Protein AF-A0A1H6EUK6-F1 (afdb_monomer)

Secondary structure (DSSP, 8-state):
--HHHHHHHHHHHHHHHHHHHHHHHHHHHHHH-TT-EEEEEEE--TT-TT--S--SEEEEEEEEEETTEEEEEEEE-STT-TT-EEEEEEEEETTEEEEEEEEEESS--EEEEEEEEEETTEEEEEEEEEEEEEETTEEEEEEEEEEEEEEETTSTTHHHHGGG--GGGHHHHTTTS-HHHHHHHHHHHHHHH-TTHHHHHHHHHHHHHHHHHHHHHHHHHHHHHHHHHHHHHHHSPPPP---------PPPPPPPPP----------

Mean predicted aligned error: 14.52 Å

Nearest PDB structures (foldseek):
  5xdn-assembly1_B  TM=4.048E-01  e=5.881E-01  Homo sapiens
  4bum-assembly1_X-2  TM=4.710E-01  e=1.199E+00  Danio rerio
  8hco-assembly1_I  TM=3.262E-01  e=3.583E+00  Saccharomyces cerevisiae S288C
  8hco-assembly1_A  TM=2.615E-01  e=1.413E+00  Saccharomyces cerevisiae S288C

Structure (mmCIF, N/CA/C/O backbone):
data_AF-A0A1H6EUK6-F1
#
_entry.id   AF-A0A1H6EUK6-F1
#
loop_
_atom_site.group_PDB
_atom_site.id
_atom_site.type_symbol
_atom_site.label_atom_id
_atom_site.label_alt_id
_atom_site.label_comp_id
_atom_site.label_asym_id
_atom_site.label_entity_id
_atom_site.label_seq_id
_atom_site.pdbx_PDB_ins_code
_atom_site.Cartn_x
_atom_site.Cartn_y
_atom_site.Cartn_z
_atom_site.occupancy
_atom_site.B_iso_or_equiv
_atom_site.auth_seq_id
_atom_site.auth_comp_id
_atom_site.auth_asym_id
_atom_site.auth_atom_id
_atom_site.pdbx_PDB_model_num
ATOM 1 N N . MET A 1 1 ? -33.147 13.802 45.445 1.00 57.22 1 MET A N 1
ATOM 2 C CA . MET A 1 1 ? -32.998 12.468 44.823 1.00 57.22 1 MET A CA 1
ATOM 3 C C . MET A 1 1 ? -31.780 11.794 45.430 1.00 57.22 1 MET A C 1
ATOM 5 O O . MET A 1 1 ? -30.800 12.498 45.631 1.00 57.22 1 MET A O 1
ATOM 9 N N . PRO A 1 2 ? -31.832 10.494 45.750 1.00 80.06 2 PRO A N 1
ATOM 10 C CA . PRO A 1 2 ? -30.677 9.772 46.277 1.00 80.06 2 PRO A CA 1
ATOM 11 C C . PRO A 1 2 ? -29.539 9.692 45.246 1.00 80.06 2 PRO A C 1
ATOM 13 O O . PRO A 1 2 ? -29.798 9.399 44.080 1.00 80.06 2 PRO A O 1
ATOM 16 N N . GLU A 1 3 ? -28.288 9.890 45.667 1.00 72.31 3 GLU A N 1
ATOM 17 C CA . GLU A 1 3 ? -27.092 9.858 44.797 1.00 72.31 3 GLU A CA 1
ATOM 18 C C . GLU A 1 3 ? -26.900 8.523 44.051 1.00 72.31 3 GLU A C 1
ATOM 20 O O . GLU A 1 3 ? -26.330 8.474 42.958 1.00 72.31 3 GLU A O 1
ATOM 25 N N . TRP A 1 4 ? -27.435 7.425 44.594 1.00 76.75 4 TRP A N 1
ATOM 26 C CA . TRP A 1 4 ? -27.406 6.121 43.931 1.00 76.75 4 TRP A CA 1
ATOM 27 C C . TRP A 1 4 ? -28.237 6.098 42.638 1.00 76.75 4 TRP A C 1
ATOM 29 O O . TRP A 1 4 ? -27.877 5.403 41.689 1.00 76.75 4 TRP A O 1
ATOM 39 N N . PHE A 1 5 ? -29.301 6.903 42.553 1.00 71.56 5 PHE A N 1
ATOM 40 C CA . PHE A 1 5 ? -30.175 6.964 41.380 1.00 71.56 5 PHE A CA 1
ATOM 41 C C . PHE A 1 5 ? -29.494 7.679 40.201 1.00 71.56 5 PHE A C 1
ATOM 43 O O . PHE A 1 5 ? -29.596 7.232 39.058 1.00 71.56 5 PHE A O 1
ATOM 50 N N . SER A 1 6 ? -28.727 8.743 40.468 1.00 69.38 6 SER A N 1
ATOM 51 C CA . SER A 1 6 ? -27.920 9.432 39.450 1.00 69.38 6 SER A CA 1
ATOM 52 C C . SER A 1 6 ? -26.807 8.546 38.886 1.00 69.38 6 SER A C 1
ATOM 54 O O . SER A 1 6 ? -26.587 8.550 37.677 1.00 69.38 6 SER A O 1
ATOM 56 N N . ASN A 1 7 ? -26.159 7.727 39.721 1.00 72.69 7 ASN A N 1
ATOM 57 C CA . ASN A 1 7 ? -25.090 6.828 39.272 1.00 72.69 7 ASN A CA 1
ATOM 58 C C . ASN A 1 7 ? -25.603 5.715 38.345 1.00 72.69 7 ASN A C 1
ATOM 60 O O . ASN A 1 7 ? -24.932 5.365 37.372 1.00 72.69 7 ASN A O 1
ATOM 64 N N . ILE A 1 8 ? -26.811 5.195 38.591 1.00 72.38 8 ILE A N 1
ATOM 65 C CA . ILE A 1 8 ? -27.447 4.210 37.702 1.00 72.38 8 ILE A CA 1
ATOM 66 C C . ILE A 1 8 ? -27.774 4.843 36.347 1.00 72.38 8 ILE A C 1
ATOM 68 O O . ILE A 1 8 ? -27.435 4.273 35.311 1.00 72.38 8 ILE A O 1
ATOM 72 N N . ILE A 1 9 ? -28.369 6.040 36.338 1.00 68.50 9 ILE A N 1
ATOM 73 C CA . ILE A 1 9 ? -28.731 6.737 35.094 1.00 68.50 9 ILE A CA 1
ATOM 74 C C . ILE A 1 9 ? -27.485 7.037 34.249 1.00 68.50 9 ILE A C 1
ATOM 76 O O . ILE A 1 9 ? -27.479 6.753 33.052 1.00 68.50 9 ILE A O 1
ATOM 80 N N . VAL A 1 10 ? -26.406 7.537 34.860 1.00 76.31 10 VAL A N 1
ATOM 81 C CA . VAL A 1 10 ? -25.135 7.796 34.159 1.00 76.31 10 VAL A CA 1
ATOM 82 C C . VAL A 1 10 ? -24.529 6.506 33.600 1.00 76.31 10 VAL A C 1
ATOM 84 O O . VAL A 1 10 ? -24.039 6.504 32.472 1.00 76.31 10 VAL A O 1
ATOM 87 N N . SER A 1 11 ? -24.611 5.395 34.336 1.00 72.38 11 SER A N 1
ATOM 88 C CA . SER A 1 11 ? -24.075 4.102 33.889 1.00 72.38 11 SER A CA 1
ATOM 89 C C . SER A 1 11 ? -24.857 3.524 32.705 1.00 72.38 11 SER A C 1
ATOM 91 O O . SER A 1 11 ? -24.256 3.059 31.737 1.00 72.38 11 SER A O 1
ATOM 93 N N . VAL A 1 12 ? -26.192 3.602 32.738 1.00 76.25 12 VAL A N 1
ATOM 94 C CA . VAL A 1 12 ? -27.062 3.132 31.645 1.00 76.25 12 VAL A CA 1
ATOM 95 C C . VAL A 1 12 ? -26.884 3.993 30.392 1.00 76.25 12 VAL A C 1
ATOM 97 O O . VAL A 1 12 ? -26.735 3.458 29.293 1.00 76.25 12 VAL A O 1
ATOM 100 N N . LEU A 1 13 ? -26.829 5.321 30.546 1.00 79.50 13 LEU A N 1
ATOM 101 C CA . LEU A 1 13 ? -26.562 6.235 29.431 1.00 79.50 13 LEU A CA 1
ATOM 102 C C . LEU A 1 13 ? -25.160 6.017 28.849 1.00 79.50 13 LEU A C 1
ATOM 104 O O . LEU A 1 13 ? -25.004 5.965 27.628 1.00 79.50 13 LEU A O 1
ATOM 108 N N . GLY A 1 14 ? -24.154 5.817 29.704 1.00 85.81 14 GLY A N 1
ATOM 109 C CA . GLY A 1 14 ? -22.793 5.485 29.288 1.00 85.81 14 GLY A CA 1
ATOM 110 C C . GLY A 1 14 ? -22.729 4.187 28.480 1.00 85.81 14 GLY A C 1
ATOM 111 O O . GLY A 1 14 ? -22.126 4.161 27.407 1.00 85.81 14 GLY A O 1
ATOM 112 N N . ALA A 1 15 ? -23.412 3.133 28.938 1.00 82.50 15 ALA A N 1
ATOM 113 C CA . ALA A 1 15 ? -23.483 1.850 28.238 1.00 82.50 15 ALA A CA 1
ATOM 114 C C . ALA A 1 15 ? -24.200 1.958 26.880 1.00 82.50 15 ALA A C 1
ATOM 116 O O . ALA A 1 15 ? -23.748 1.371 25.892 1.00 82.50 15 ALA A O 1
ATOM 117 N N . GLY A 1 16 ? -25.282 2.740 26.806 1.00 86.50 16 GLY A N 1
ATOM 118 C CA . GLY A 1 16 ? -26.013 2.994 25.562 1.00 86.50 16 GLY A CA 1
ATOM 119 C C . GLY A 1 16 ? -25.165 3.728 24.519 1.00 86.50 16 GLY A C 1
ATOM 120 O O . GLY A 1 16 ? -25.057 3.276 23.376 1.00 86.50 16 GLY A O 1
ATOM 121 N N . VAL A 1 17 ? -24.498 4.818 24.919 1.00 87.31 17 VAL A N 1
ATOM 122 C CA . VAL A 1 17 ? -23.601 5.591 24.039 1.00 87.31 17 VAL A CA 1
ATOM 123 C C . VAL A 1 17 ? -22.424 4.738 23.571 1.00 87.31 17 VAL A C 1
ATOM 125 O O . VAL A 1 17 ? -22.093 4.738 22.384 1.00 87.31 17 VAL A O 1
ATOM 128 N N . TRP A 1 18 ? -21.814 3.968 24.476 1.00 79.88 18 TRP A N 1
ATOM 129 C CA . TRP A 1 18 ? -20.709 3.078 24.131 1.00 79.88 18 TRP A CA 1
ATOM 130 C C . TRP A 1 18 ? -2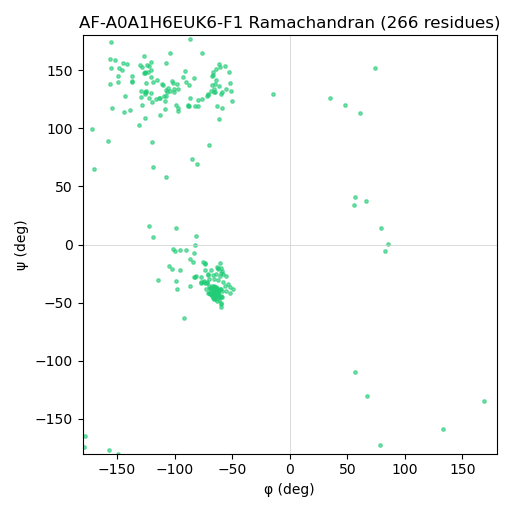1.127 2.005 23.119 1.00 79.88 18 TRP A C 1
ATOM 132 O O . TRP A 1 18 ? -20.445 1.804 22.115 1.00 79.88 18 TRP A O 1
ATOM 142 N N . SER A 1 19 ? -22.282 1.369 23.328 1.00 81.88 19 SER A N 1
ATOM 143 C CA . SER A 1 19 ? -22.811 0.343 22.420 1.00 81.88 19 SER A CA 1
ATOM 144 C C . SER A 1 19 ? -23.087 0.908 21.026 1.00 81.88 19 SER A C 1
ATOM 146 O O . SER A 1 19 ? -22.705 0.298 20.027 1.00 81.88 19 SER A O 1
ATOM 148 N N . ALA A 1 20 ? -23.676 2.104 20.943 1.00 84.88 20 ALA A N 1
ATOM 149 C CA . ALA A 1 20 ? -23.908 2.786 19.672 1.00 84.88 20 ALA A CA 1
ATOM 150 C C . ALA A 1 20 ? -22.593 3.116 18.941 1.00 84.88 20 ALA A C 1
ATOM 152 O O . ALA A 1 20 ? -22.496 2.914 17.729 1.00 84.88 20 ALA A O 1
ATOM 153 N N . LEU A 1 21 ? -21.559 3.560 19.666 1.00 82.31 21 LEU A N 1
ATOM 154 C CA . LEU A 1 21 ? -20.233 3.822 19.096 1.00 82.31 21 LEU A CA 1
ATOM 155 C C . LEU A 1 21 ? -19.561 2.544 18.585 1.00 82.31 21 LEU A C 1
ATOM 157 O O . LEU A 1 21 ? -19.008 2.548 17.486 1.00 82.31 21 LEU A O 1
ATOM 161 N N . VAL A 1 22 ? -19.632 1.447 19.342 1.00 78.25 22 VAL A N 1
ATOM 162 C CA . VAL A 1 22 ? -19.054 0.151 18.950 1.00 78.25 22 VAL A CA 1
ATOM 163 C C . VAL A 1 22 ? -19.766 -0.407 17.719 1.00 78.25 22 VAL A C 1
ATOM 165 O O . VAL A 1 22 ? -19.103 -0.806 16.763 1.00 78.25 22 VAL A O 1
ATOM 168 N N . LEU A 1 23 ? -21.103 -0.397 17.701 1.00 79.69 23 LEU A N 1
ATOM 169 C CA . LEU A 1 23 ? -21.899 -0.856 16.558 1.00 79.69 23 LEU A CA 1
ATOM 170 C C . LEU A 1 23 ? -21.672 0.022 15.325 1.00 79.69 23 LEU A C 1
ATOM 172 O O . LEU A 1 23 ? -21.496 -0.502 14.227 1.00 79.69 23 LEU A O 1
ATOM 176 N N . GLY A 1 24 ? -21.599 1.343 15.504 1.00 80.31 24 GLY A N 1
ATOM 177 C CA . GLY A 1 24 ? -21.269 2.283 14.436 1.00 80.31 24 GLY A CA 1
ATOM 178 C C . GLY A 1 24 ? -19.868 2.050 13.870 1.00 80.31 24 GLY A C 1
ATOM 179 O O . GLY A 1 24 ? -19.692 2.009 12.653 1.00 80.31 24 GLY A O 1
ATOM 180 N N . ALA A 1 25 ? -18.875 1.822 14.734 1.00 74.44 25 ALA A N 1
ATOM 181 C CA . ALA A 1 25 ? -17.515 1.493 14.324 1.00 74.44 25 ALA A CA 1
ATOM 182 C C . ALA A 1 25 ? -17.454 0.141 13.601 1.00 74.44 25 ALA A C 1
ATOM 184 O O . ALA A 1 25 ? -16.838 0.052 12.542 1.00 74.44 25 ALA A O 1
ATOM 185 N N . LYS A 1 26 ? -18.126 -0.895 14.119 1.00 70.94 26 LYS A N 1
ATOM 186 C CA . LYS A 1 26 ? -18.216 -2.219 13.486 1.00 70.94 26 LYS A CA 1
ATOM 187 C C . LYS A 1 26 ? -18.856 -2.120 12.104 1.00 70.94 26 LYS A C 1
ATOM 189 O O . LYS A 1 26 ? -18.238 -2.546 11.135 1.00 70.94 26 LYS A O 1
ATOM 194 N N . ALA A 1 27 ? -20.011 -1.467 11.990 1.00 72.00 27 ALA A N 1
ATOM 195 C CA . ALA A 1 27 ? -20.682 -1.241 10.712 1.00 72.00 27 ALA A CA 1
ATOM 196 C C . ALA A 1 27 ? -19.801 -0.442 9.739 1.00 72.00 27 ALA A C 1
ATOM 198 O O . ALA A 1 27 ? -19.760 -0.733 8.544 1.00 72.00 27 ALA A O 1
ATOM 199 N N . TYR A 1 28 ? -19.047 0.542 10.237 1.00 73.06 28 TYR A N 1
ATOM 200 C CA . TYR A 1 28 ? -18.083 1.284 9.432 1.00 73.06 28 TYR A CA 1
ATOM 201 C C . TYR A 1 28 ? -16.925 0.398 8.946 1.00 73.06 28 TYR A C 1
ATOM 203 O O . TYR A 1 28 ? -16.570 0.460 7.768 1.00 73.06 28 TYR A O 1
ATOM 211 N N . TYR A 1 29 ? -16.350 -0.449 9.802 1.00 66.00 29 TYR A N 1
ATOM 212 C CA . TYR A 1 29 ? -15.279 -1.383 9.433 1.00 66.00 29 TYR A CA 1
ATOM 213 C C . TYR A 1 29 ? -15.757 -2.464 8.462 1.00 66.00 29 TYR A C 1
ATOM 215 O O . TYR A 1 29 ? -15.093 -2.730 7.463 1.00 66.00 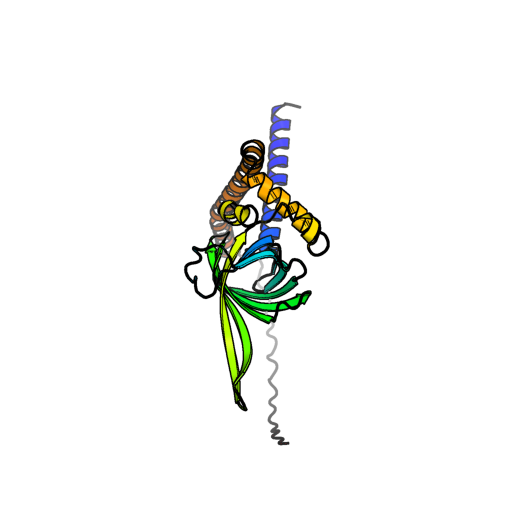29 TYR A O 1
ATOM 223 N N . GLU A 1 30 ? -16.935 -3.035 8.696 1.00 65.38 30 GLU A N 1
ATOM 224 C CA . GLU A 1 30 ? -17.566 -3.998 7.791 1.00 65.38 30 GLU A CA 1
ATOM 225 C C . GLU A 1 30 ? -17.855 -3.368 6.424 1.00 65.38 30 GLU A C 1
ATOM 227 O O . GLU A 1 30 ? -17.624 -3.984 5.383 1.00 65.38 30 GLU A O 1
ATOM 232 N N . ARG A 1 31 ? -18.287 -2.101 6.404 1.00 65.06 31 ARG A N 1
ATOM 233 C CA . ARG A 1 31 ? -18.580 -1.373 5.164 1.00 65.06 31 ARG A CA 1
ATOM 234 C C . ARG A 1 31 ? -17.328 -0.915 4.419 1.00 65.06 31 ARG A C 1
ATOM 236 O O . ARG A 1 31 ? -17.364 -0.841 3.188 1.00 65.06 31 ARG A O 1
ATOM 243 N N . SER A 1 32 ? -16.260 -0.594 5.149 1.00 73.06 32 SER A N 1
ATOM 244 C CA . SER A 1 32 ? -14.978 -0.147 4.595 1.00 73.06 32 SER A CA 1
ATOM 245 C C . SER A 1 32 ? -14.034 -1.294 4.241 1.00 73.06 32 SER A C 1
ATOM 247 O O . SER A 1 32 ? -13.085 -1.053 3.512 1.00 73.06 32 SER A O 1
ATOM 249 N N . GLY A 1 33 ? -14.298 -2.531 4.669 1.00 82.44 33 GLY A N 1
ATOM 250 C CA . GLY A 1 33 ? -13.529 -3.718 4.293 1.00 82.44 33 GLY A CA 1
ATOM 251 C C . GLY A 1 33 ? -12.151 -3.812 4.964 1.00 82.44 33 GLY A C 1
ATOM 252 O O . GLY A 1 33 ? -11.501 -2.816 5.276 1.00 82.44 33 GLY A O 1
ATOM 253 N N . ALA A 1 34 ? -11.659 -5.040 5.155 1.00 86.00 34 ALA A N 1
ATOM 254 C CA . ALA A 1 34 ? -10.445 -5.330 5.936 1.00 86.00 34 ALA A CA 1
ATOM 255 C C . ALA A 1 34 ? -9.164 -4.636 5.429 1.00 86.00 34 ALA A C 1
ATOM 257 O O . ALA A 1 34 ? -8.221 -4.438 6.192 1.00 86.00 34 ALA A O 1
ATOM 258 N N . LEU A 1 35 ? -9.142 -4.253 4.149 1.00 93.31 35 LEU A N 1
ATOM 259 C CA . LEU A 1 35 ? -7.982 -3.644 3.489 1.00 93.31 35 LEU A CA 1
ATOM 260 C C . LEU A 1 35 ? -8.066 -2.118 3.388 1.00 93.31 35 LEU A C 1
ATOM 262 O O . LEU A 1 35 ? -7.104 -1.494 2.947 1.00 93.31 35 LEU A O 1
ATOM 266 N N . ALA A 1 36 ? -9.177 -1.482 3.774 1.00 94.31 36 ALA A N 1
ATOM 267 C CA . ALA A 1 36 ? -9.249 -0.030 3.679 1.00 94.31 36 ALA A CA 1
ATOM 268 C C . ALA A 1 36 ? -8.287 0.673 4.637 1.00 94.31 36 ALA A C 1
ATOM 270 O O . ALA A 1 36 ? -8.048 0.260 5.779 1.00 94.31 36 ALA A O 1
ATOM 271 N N . GLY A 1 37 ? -7.774 1.802 4.160 1.00 94.19 37 GLY A N 1
ATOM 272 C CA . GLY A 1 37 ? -6.880 2.659 4.919 1.00 94.19 37 GLY A CA 1
ATOM 273 C C . GLY A 1 37 ? -5.668 3.086 4.114 1.00 94.19 37 GLY A C 1
ATOM 274 O O . GLY A 1 37 ? -5.692 3.112 2.882 1.00 94.19 37 GLY A O 1
ATOM 275 N N . ILE A 1 38 ? -4.627 3.469 4.845 1.00 96.38 38 ILE A N 1
ATOM 276 C CA . ILE A 1 38 ? -3.357 3.911 4.283 1.00 96.38 38 ILE A CA 1
ATOM 277 C C . ILE A 1 38 ? -2.312 2.825 4.521 1.00 96.38 38 ILE A C 1
ATOM 279 O O . ILE A 1 38 ? -2.197 2.300 5.632 1.00 96.38 38 ILE A O 1
ATOM 283 N N . TRP A 1 39 ? -1.573 2.501 3.469 1.00 97.75 39 TRP A N 1
ATOM 284 C CA . TRP A 1 39 ? -0.550 1.463 3.454 1.00 97.75 39 TRP A CA 1
ATOM 285 C C . TRP A 1 39 ? 0.739 2.019 2.855 1.00 97.75 39 TRP A C 1
ATOM 287 O O . TRP A 1 39 ? 0.704 2.966 2.068 1.00 97.75 39 TRP A O 1
ATOM 297 N N . TYR A 1 40 ? 1.860 1.421 3.225 1.00 97.56 40 TYR A N 1
ATOM 298 C CA . TYR A 1 40 ? 3.108 1.484 2.481 1.00 97.56 40 TYR A CA 1
ATOM 299 C C . TYR A 1 40 ? 3.131 0.328 1.492 1.00 97.56 40 TYR A C 1
ATOM 301 O O . TYR A 1 40 ? 2.735 -0.772 1.863 1.00 97.56 40 TYR A O 1
ATOM 309 N N . GLN A 1 41 ? 3.614 0.554 0.278 1.00 97.44 41 GLN A N 1
ATOM 310 C CA . GLN A 1 41 ? 4.061 -0.508 -0.617 1.00 97.44 41 GLN A CA 1
ATOM 311 C C . GLN A 1 41 ? 5.568 -0.407 -0.679 1.00 97.44 41 GLN A C 1
ATOM 313 O O . GLN A 1 41 ? 6.111 0.648 -0.996 1.00 97.44 41 GLN A O 1
ATOM 318 N N . VAL A 1 42 ? 6.224 -1.500 -0.336 1.00 96.88 42 VAL A N 1
ATOM 319 C CA . VAL A 1 42 ? 7.667 -1.642 -0.410 1.00 96.88 42 VAL A CA 1
ATOM 320 C C . VAL A 1 42 ? 7.944 -2.588 -1.560 1.00 96.88 42 VAL A C 1
ATOM 322 O O . VAL A 1 42 ? 7.514 -3.738 -1.520 1.00 96.88 42 VAL A O 1
ATOM 325 N N . THR A 1 43 ? 8.614 -2.092 -2.591 1.00 95.62 43 THR A N 1
ATOM 326 C CA . THR A 1 43 ? 8.934 -2.860 -3.794 1.00 95.62 43 THR A CA 1
ATOM 327 C C . THR A 1 43 ? 10.416 -3.202 -3.779 1.00 95.62 43 THR A C 1
ATOM 329 O O . THR A 1 43 ? 11.254 -2.328 -3.555 1.00 95.62 43 THR A O 1
ATOM 332 N N . TYR A 1 44 ? 10.747 -4.466 -4.014 1.00 95.12 44 TYR A N 1
ATOM 333 C CA . TYR A 1 44 ? 12.112 -4.985 -3.988 1.00 95.12 44 TYR A CA 1
ATOM 334 C C . TYR A 1 44 ? 12.635 -5.212 -5.404 1.00 95.12 44 TYR A C 1
ATOM 336 O O . TYR A 1 44 ? 11.876 -5.233 -6.373 1.00 95.12 44 TYR A O 1
ATOM 344 N N . TYR A 1 45 ? 13.949 -5.376 -5.523 1.00 92.88 45 TYR A N 1
ATOM 345 C CA . TYR A 1 45 ? 14.554 -5.787 -6.782 1.00 92.88 45 TYR A CA 1
ATOM 346 C C . TYR A 1 45 ? 14.133 -7.219 -7.142 1.00 92.88 45 TYR A C 1
ATOM 348 O O . TYR A 1 45 ? 13.919 -8.057 -6.265 1.00 92.88 45 TYR A O 1
ATOM 356 N N . ALA A 1 46 ? 14.031 -7.505 -8.441 1.00 91.25 46 ALA A N 1
ATOM 357 C CA . ALA A 1 46 ? 13.624 -8.818 -8.946 1.00 91.25 46 ALA A CA 1
ATOM 358 C C . ALA A 1 46 ? 14.570 -9.957 -8.508 1.00 91.25 46 ALA A C 1
ATOM 360 O O . ALA A 1 46 ? 14.142 -11.098 -8.365 1.00 91.25 46 ALA A O 1
ATOM 361 N N . ASP A 1 47 ? 15.843 -9.643 -8.245 1.00 91.81 47 ASP A N 1
ATOM 362 C CA . ASP A 1 47 ? 16.858 -10.581 -7.754 1.00 91.81 47 ASP A CA 1
ATOM 363 C C . ASP A 1 47 ? 16.805 -10.809 -6.226 1.00 91.81 47 ASP A C 1
ATOM 365 O O . ASP A 1 47 ? 17.606 -11.579 -5.694 1.00 91.81 47 ASP A O 1
ATOM 369 N N . ASP A 1 48 ? 15.883 -10.159 -5.504 1.00 90.88 48 ASP A N 1
ATOM 370 C CA . ASP A 1 48 ? 15.675 -10.328 -4.060 1.00 90.88 48 ASP A CA 1
ATOM 371 C C . ASP A 1 48 ? 14.260 -10.844 -3.726 1.00 90.88 48 ASP A C 1
ATOM 373 O O . ASP A 1 48 ? 13.471 -10.160 -3.064 1.00 90.88 48 ASP A O 1
ATOM 377 N N . PRO A 1 49 ? 13.918 -12.087 -4.117 1.00 87.50 49 PRO A N 1
ATOM 378 C CA . PRO A 1 49 ? 12.612 -12.680 -3.814 1.00 87.50 49 PRO A CA 1
ATOM 379 C C . PRO A 1 49 ? 12.372 -12.861 -2.309 1.00 87.50 49 PRO A C 1
ATOM 381 O O . PRO A 1 49 ? 11.231 -12.998 -1.871 1.00 87.50 49 PRO A O 1
ATOM 384 N N . ALA A 1 50 ? 13.441 -12.859 -1.505 1.00 89.31 50 ALA A N 1
ATOM 385 C CA . ALA A 1 50 ? 13.368 -12.985 -0.056 1.00 89.31 50 ALA A CA 1
ATOM 386 C C . ALA A 1 50 ? 13.088 -11.652 0.661 1.00 89.31 50 ALA A C 1
ATOM 388 O O . ALA A 1 50 ? 12.865 -11.682 1.874 1.00 89.31 50 ALA A O 1
ATOM 389 N N . MET A 1 51 ? 13.089 -10.518 -0.057 1.00 90.62 51 MET A N 1
ATOM 390 C CA . MET A 1 51 ? 12.788 -9.182 0.475 1.00 90.62 51 MET A CA 1
ATOM 391 C C . MET A 1 51 ? 13.699 -8.783 1.653 1.00 90.62 51 MET A C 1
ATOM 393 O O . MET A 1 51 ? 13.238 -8.262 2.674 1.00 90.62 51 MET A O 1
ATOM 397 N N . ARG A 1 52 ? 14.998 -9.099 1.560 1.00 86.75 52 ARG A N 1
ATOM 398 C CA . ARG A 1 52 ? 15.979 -8.891 2.646 1.00 86.75 52 ARG A CA 1
ATOM 399 C C . ARG A 1 52 ? 16.866 -7.669 2.437 1.00 86.75 52 ARG A C 1
ATOM 401 O O . ARG A 1 52 ? 17.466 -7.194 3.401 1.00 86.75 52 ARG A O 1
ATOM 408 N N . LYS A 1 53 ? 16.998 -7.199 1.199 1.00 89.62 53 LYS A N 1
ATOM 409 C CA . LYS A 1 53 ? 17.846 -6.069 0.822 1.00 89.62 53 LYS A CA 1
ATOM 410 C C . LYS A 1 53 ? 17.096 -4.744 0.993 1.00 89.62 53 LYS A C 1
ATOM 412 O O . LYS A 1 53 ? 15.922 -4.694 1.358 1.00 89.62 53 LYS A O 1
ATOM 417 N N . ILE A 1 54 ? 17.814 -3.656 0.726 1.00 89.50 54 ILE A N 1
ATOM 418 C CA . ILE A 1 54 ? 17.239 -2.314 0.604 1.00 89.50 54 ILE A CA 1
ATOM 419 C C . ILE A 1 54 ? 16.188 -2.350 -0.518 1.00 89.50 54 ILE A C 1
ATOM 421 O O . ILE A 1 54 ? 16.482 -2.888 -1.593 1.00 89.50 54 ILE A O 1
ATOM 425 N N . PRO A 1 55 ? 14.975 -1.819 -0.289 1.00 93.31 55 PRO A N 1
ATOM 426 C CA . PRO A 1 55 ? 13.943 -1.819 -1.312 1.00 93.31 55 PRO A CA 1
ATOM 427 C C . PRO A 1 55 ? 14.359 -0.974 -2.513 1.00 93.31 55 PRO A C 1
ATOM 429 O O . PRO A 1 55 ? 15.084 0.011 -2.387 1.00 93.31 55 PRO A O 1
ATOM 432 N N . TRP A 1 56 ? 13.854 -1.345 -3.684 1.00 91.88 56 TRP A N 1
ATOM 433 C CA . TRP A 1 56 ? 13.982 -0.536 -4.889 1.00 91.88 56 TRP A CA 1
ATOM 434 C C . TRP A 1 56 ? 13.150 0.746 -4.791 1.00 91.88 56 TRP A C 1
ATOM 436 O O . TRP A 1 56 ? 13.571 1.805 -5.255 1.00 91.88 56 TRP A O 1
ATOM 446 N N . SER A 1 57 ? 11.961 0.666 -4.187 1.00 94.00 57 SER A N 1
ATOM 447 C CA . SER A 1 57 ? 11.121 1.838 -3.965 1.00 94.00 57 SER A CA 1
ATOM 448 C C . SER A 1 57 ? 10.142 1.666 -2.810 1.00 94.00 57 SER A C 1
ATOM 450 O O . SER A 1 57 ? 9.790 0.556 -2.407 1.00 94.00 57 SER A O 1
ATOM 452 N N . VAL A 1 58 ? 9.679 2.808 -2.300 1.00 95.31 58 VAL A N 1
ATOM 453 C CA . VAL A 1 58 ? 8.592 2.894 -1.326 1.00 95.31 58 VAL A CA 1
ATOM 454 C C . VAL A 1 58 ? 7.512 3.836 -1.853 1.00 95.31 58 VAL A C 1
ATOM 456 O O . VAL A 1 58 ? 7.776 4.960 -2.298 1.00 95.31 58 VAL A O 1
ATOM 459 N N . GLU A 1 59 ? 6.270 3.377 -1.789 1.00 95.94 59 GLU A N 1
ATOM 460 C CA . GLU A 1 59 ? 5.080 4.135 -2.142 1.00 95.94 59 GLU A CA 1
ATOM 461 C C . GLU A 1 59 ? 4.096 4.226 -0.964 1.00 95.94 59 GLU A C 1
ATOM 463 O O . GLU A 1 59 ? 4.028 3.349 -0.106 1.00 95.94 59 GLU A O 1
ATOM 468 N N . LEU A 1 60 ? 3.287 5.286 -0.944 1.00 96.44 60 LEU A N 1
ATOM 469 C CA . LEU A 1 60 ? 2.106 5.420 -0.095 1.00 96.44 60 LEU A CA 1
ATOM 470 C C . LEU A 1 60 ? 0.849 5.065 -0.881 1.00 96.44 60 LEU A C 1
ATOM 472 O O . LEU A 1 60 ? 0.660 5.517 -2.008 1.00 96.44 60 LEU A O 1
ATOM 476 N N . LEU A 1 61 ? -0.060 4.333 -0.249 1.00 96.94 61 LEU A N 1
ATOM 477 C CA . LEU A 1 61 ? -1.290 3.852 -0.857 1.00 96.94 61 LEU A CA 1
ATOM 478 C C . LEU A 1 61 ? -2.469 4.289 -0.028 1.00 96.94 61 LEU A C 1
ATOM 480 O O . LEU A 1 61 ? -2.460 4.180 1.196 1.00 96.94 61 LEU A O 1
ATOM 484 N N . ARG A 1 62 ? -3.528 4.712 -0.709 1.00 97.31 62 ARG A N 1
ATOM 485 C CA . ARG A 1 62 ? -4.847 4.852 -0.101 1.00 97.31 62 ARG A CA 1
ATOM 486 C C . ARG A 1 62 ? -5.775 3.827 -0.721 1.00 97.31 62 ARG A C 1
ATOM 488 O O . ARG A 1 62 ? -6.151 3.962 -1.884 1.00 97.31 62 ARG A O 1
ATOM 495 N N . VAL A 1 63 ? -6.167 2.852 0.086 1.00 97.12 63 VAL A N 1
ATOM 496 C CA . VAL A 1 63 ? -7.011 1.731 -0.315 1.00 97.12 63 VAL A CA 1
ATOM 497 C C . VAL A 1 63 ? -8.443 1.987 0.139 1.00 97.12 63 VAL A C 1
ATOM 499 O O . VAL A 1 63 ? -8.709 2.333 1.294 1.00 97.12 63 VAL A O 1
ATOM 502 N N . ARG A 1 64 ? -9.376 1.802 -0.787 1.00 95.75 64 ARG A N 1
ATOM 503 C CA . ARG A 1 64 ? -10.805 1.643 -0.541 1.00 95.75 64 ARG A CA 1
ATOM 504 C C . ARG A 1 64 ? -11.143 0.178 -0.758 1.00 95.75 64 ARG A C 1
ATOM 506 O O . ARG A 1 64 ? -10.727 -0.410 -1.751 1.00 95.75 64 ARG A O 1
ATOM 513 N N . HIS A 1 65 ? -11.911 -0.395 0.151 1.00 93.94 65 HIS A N 1
ATOM 514 C CA . HIS A 1 65 ? -12.352 -1.774 0.055 1.00 93.94 65 HIS A CA 1
ATOM 515 C C . HIS A 1 65 ? -13.867 -1.788 0.263 1.00 93.94 65 HIS A C 1
ATOM 517 O O . HIS A 1 65 ? -14.403 -1.181 1.183 1.00 93.94 65 HIS A O 1
ATOM 523 N N . HIS A 1 66 ? -14.593 -2.399 -0.662 1.00 91.19 66 HIS A N 1
ATOM 524 C CA . HIS A 1 66 ? -16.026 -2.582 -0.539 1.00 91.19 66 HIS A CA 1
ATOM 525 C C . HIS A 1 66 ? -16.404 -3.982 -1.008 1.00 91.19 66 HIS A C 1
ATOM 527 O O . HIS A 1 66 ? -16.255 -4.314 -2.186 1.00 91.19 66 HIS A O 1
ATOM 533 N N . ARG A 1 67 ? -16.919 -4.799 -0.083 1.00 89.81 67 ARG A N 1
ATOM 534 C CA . ARG A 1 67 ? -17.228 -6.218 -0.317 1.00 89.81 67 ARG A CA 1
ATOM 535 C C . ARG A 1 67 ? -15.995 -6.981 -0.804 1.00 89.81 67 ARG A C 1
ATOM 537 O O . ARG A 1 67 ? -15.085 -7.179 -0.022 1.00 89.81 67 ARG A O 1
ATOM 544 N N . ARG A 1 68 ? -15.972 -7.401 -2.070 1.00 92.88 68 ARG A N 1
ATOM 545 C CA . ARG A 1 68 ? -14.835 -8.086 -2.703 1.00 92.88 68 ARG A CA 1
ATOM 546 C C . ARG A 1 68 ? -14.014 -7.168 -3.592 1.00 92.88 68 ARG A C 1
ATOM 548 O O . ARG A 1 68 ? -13.024 -7.612 -4.146 1.00 92.88 68 ARG A O 1
ATOM 555 N N . THR A 1 69 ? -14.424 -5.920 -3.779 1.00 95.38 69 THR A N 1
ATOM 556 C CA . THR A 1 69 ? -13.738 -4.989 -4.671 1.00 95.38 69 THR A CA 1
ATOM 557 C C . THR A 1 69 ? -12.807 -4.108 -3.864 1.00 95.38 69 THR A C 1
ATOM 559 O O . THR A 1 69 ? -13.199 -3.524 -2.852 1.00 95.38 69 THR A O 1
ATOM 562 N N . ILE A 1 70 ? -11.587 -3.964 -4.354 1.00 96.50 70 ILE A N 1
ATOM 563 C CA . ILE A 1 70 ? -10.597 -3.041 -3.820 1.00 96.50 70 ILE A CA 1
ATOM 564 C C . ILE A 1 70 ? -10.188 -2.061 -4.907 1.00 96.50 70 ILE A C 1
ATOM 566 O O . ILE A 1 70 ? -10.126 -2.397 -6.087 1.00 96.50 70 ILE A O 1
ATOM 570 N N . SER A 1 71 ? -9.935 -0.825 -4.515 1.00 97.81 71 SER A N 1
ATOM 571 C CA . SER A 1 71 ? -9.427 0.198 -5.415 1.00 97.81 71 SER A CA 1
ATOM 572 C C . SER A 1 71 ? -8.610 1.212 -4.647 1.00 97.81 71 SER A C 1
ATOM 574 O O . SER A 1 71 ? -8.751 1.357 -3.431 1.00 97.81 71 SER A O 1
ATOM 576 N N . GLY A 1 72 ? -7.749 1.938 -5.338 1.00 97.56 72 GLY A N 1
ATOM 577 C CA . GLY A 1 72 ? -6.952 2.936 -4.658 1.00 97.56 72 GLY A CA 1
ATOM 578 C C . GLY A 1 72 ? -6.027 3.712 -5.560 1.00 97.56 72 GLY A C 1
ATOM 579 O O . GLY A 1 72 ? -6.034 3.585 -6.784 1.00 97.56 72 GLY A O 1
ATOM 580 N N . HIS A 1 73 ? -5.231 4.537 -4.899 1.00 97.75 73 HIS A N 1
ATOM 581 C CA . HIS A 1 73 ? -4.186 5.335 -5.514 1.00 97.75 73 HIS A CA 1
ATOM 582 C C . HIS A 1 73 ? -2.869 5.073 -4.801 1.00 97.75 73 HIS A C 1
ATOM 584 O O . HIS A 1 73 ? -2.859 4.836 -3.591 1.00 97.75 73 HIS A O 1
ATOM 590 N N . ILE A 1 74 ? -1.789 5.148 -5.569 1.00 97.06 74 ILE A N 1
ATOM 591 C CA . ILE A 1 74 ? -0.417 4.893 -5.142 1.00 97.06 74 ILE A CA 1
ATOM 592 C C . ILE A 1 74 ? 0.401 6.136 -5.486 1.00 97.06 74 ILE A C 1
ATOM 594 O O . ILE A 1 74 ? 0.306 6.638 -6.608 1.00 97.06 74 ILE A O 1
ATOM 598 N N . TRP A 1 75 ? 1.188 6.629 -4.537 1.00 96.19 75 TRP A N 1
ATOM 599 C CA . TRP A 1 75 ? 2.082 7.772 -4.703 1.00 96.19 75 TRP A CA 1
ATOM 600 C C . TRP A 1 75 ? 3.490 7.383 -4.303 1.00 96.19 75 TRP A C 1
ATOM 602 O O . TRP A 1 75 ? 3.695 6.864 -3.207 1.00 96.19 75 TRP A O 1
ATOM 612 N N . ARG A 1 76 ? 4.466 7.668 -5.158 1.00 94.25 76 ARG A N 1
ATOM 613 C CA . ARG A 1 76 ? 5.861 7.422 -4.818 1.00 94.25 76 ARG A CA 1
ATOM 614 C C . ARG A 1 76 ? 6.346 8.410 -3.761 1.00 94.25 76 ARG A C 1
ATOM 616 O O . ARG A 1 76 ? 6.186 9.616 -3.907 1.00 94.25 76 ARG A O 1
ATOM 623 N N . VAL A 1 77 ? 6.945 7.871 -2.702 1.00 91.56 77 VAL A N 1
ATOM 624 C CA . VAL A 1 77 ? 7.550 8.637 -1.597 1.00 91.56 77 VAL A CA 1
ATOM 625 C C . VAL A 1 77 ? 9.030 8.301 -1.417 1.00 91.56 77 VAL A C 1
ATOM 627 O O . VAL A 1 77 ? 9.629 8.622 -0.398 1.00 91.56 77 VAL A O 1
ATOM 630 N N . HIS A 1 78 ? 9.622 7.674 -2.432 1.00 86.69 78 HIS A N 1
ATOM 631 C CA . HIS A 1 78 ? 11.034 7.331 -2.509 1.00 86.69 78 HIS A CA 1
ATOM 632 C C . HIS A 1 78 ? 11.626 7.927 -3.794 1.00 86.69 78 HIS A C 1
ATOM 634 O O . HIS A 1 78 ? 11.024 7.815 -4.868 1.00 86.69 78 HIS A O 1
ATOM 640 N N . ASN A 1 79 ? 12.767 8.604 -3.686 1.00 77.19 79 ASN A N 1
ATOM 641 C CA . ASN A 1 79 ? 13.453 9.262 -4.803 1.00 77.19 79 ASN A CA 1
ATOM 642 C C . ASN A 1 79 ? 13.880 8.244 -5.882 1.00 77.19 79 ASN A C 1
ATOM 644 O O . ASN A 1 79 ? 14.007 7.054 -5.589 1.00 77.19 79 ASN A O 1
ATOM 648 N N . PRO A 1 80 ? 14.056 8.668 -7.150 1.00 79.94 80 PRO A N 1
ATOM 649 C CA . PRO A 1 80 ? 13.947 10.045 -7.673 1.00 79.94 80 PRO A CA 1
ATOM 650 C C . PRO A 1 80 ? 12.575 10.480 -8.175 1.00 79.94 80 PRO A C 1
ATOM 652 O O . PRO A 1 80 ? 12.397 11.646 -8.512 1.00 79.94 80 PRO A O 1
ATOM 655 N N . TYR A 1 81 ? 11.587 9.593 -8.213 1.00 86.81 81 TYR A N 1
ATOM 656 C CA . TYR A 1 81 ? 10.385 9.830 -9.015 1.00 86.81 81 TYR A CA 1
ATOM 657 C C . TYR A 1 81 ? 9.137 10.159 -8.183 1.00 86.81 81 TYR A C 1
ATOM 659 O O . TYR A 1 81 ? 8.136 9.447 -8.264 1.00 86.81 81 TYR A O 1
ATOM 667 N N . PHE A 1 82 ? 9.177 11.219 -7.369 1.00 88.94 82 PHE A N 1
ATOM 668 C CA . PHE A 1 82 ? 8.036 11.631 -6.526 1.00 88.94 82 PHE A CA 1
ATOM 669 C C . PHE A 1 82 ? 6.785 12.037 -7.321 1.00 88.94 82 PHE A C 1
ATOM 671 O O . PHE A 1 82 ? 5.674 12.025 -6.796 1.00 88.94 82 PHE A O 1
ATOM 678 N N . ASP A 1 83 ? 6.950 12.373 -8.598 1.00 90.31 83 ASP A N 1
ATOM 679 C CA . ASP A 1 83 ? 5.870 12.720 -9.516 1.00 90.31 83 ASP A CA 1
ATOM 680 C C . ASP A 1 83 ? 5.031 11.510 -9.961 1.00 90.31 83 ASP A C 1
ATOM 682 O O . ASP A 1 83 ? 3.913 11.683 -10.469 1.00 90.31 83 ASP A O 1
ATOM 686 N N . ARG A 1 84 ? 5.544 10.288 -9.756 1.00 93.75 84 ARG A N 1
ATOM 687 C CA . ARG A 1 84 ? 4.862 9.060 -10.154 1.00 93.75 84 ARG A CA 1
ATOM 688 C C . ARG A 1 84 ? 3.657 8.764 -9.277 1.00 93.75 84 ARG A C 1
ATOM 690 O O . ARG A 1 84 ? 3.726 8.672 -8.048 1.00 93.75 84 ARG A O 1
ATOM 697 N N . LYS A 1 85 ? 2.541 8.539 -9.965 1.00 95.69 85 LYS A N 1
ATOM 698 C CA . LYS A 1 85 ? 1.257 8.188 -9.373 1.00 95.69 85 LYS A CA 1
ATOM 699 C C . LYS A 1 85 ? 0.599 7.082 -10.176 1.00 95.69 85 LYS A C 1
ATOM 701 O O . LYS A 1 85 ? 0.557 7.148 -11.406 1.00 95.69 85 LYS A O 1
ATOM 706 N N . TRP A 1 86 ? -0.017 6.142 -9.475 1.00 97.31 86 TRP A N 1
ATOM 707 C CA . TRP A 1 86 ? -0.824 5.082 -10.067 1.00 97.31 86 TRP A CA 1
ATOM 708 C C . TRP A 1 86 ? -2.216 5.035 -9.455 1.00 97.31 86 TRP A C 1
ATOM 710 O O . TRP A 1 86 ? -2.472 5.576 -8.375 1.00 97.31 86 TRP A O 1
ATOM 720 N N . SER A 1 87 ? -3.120 4.371 -10.163 1.00 97.88 87 SER A N 1
ATOM 721 C CA . SER A 1 87 ? -4.359 3.850 -9.596 1.00 97.88 87 SER A CA 1
ATOM 722 C C . SER A 1 87 ? -4.397 2.347 -9.787 1.00 97.88 87 SER A C 1
ATOM 724 O O . SER A 1 87 ? -3.732 1.819 -10.677 1.00 97.88 87 SER A O 1
ATOM 726 N N . PHE A 1 88 ? -5.176 1.671 -8.955 1.00 98.06 88 PHE A N 1
ATOM 727 C CA . PHE A 1 88 ? -5.417 0.246 -9.104 1.00 98.06 88 PHE A CA 1
ATOM 728 C C . PHE A 1 88 ? -6.866 -0.101 -8.779 1.00 98.06 88 PHE A C 1
ATOM 730 O O . PHE A 1 88 ? -7.539 0.601 -8.013 1.00 98.06 88 PHE A O 1
ATOM 737 N N . VAL A 1 89 ? -7.321 -1.212 -9.348 1.00 98.31 89 VAL A N 1
ATOM 738 C CA . VAL A 1 89 ? -8.576 -1.893 -9.022 1.00 98.31 89 VAL A CA 1
ATOM 739 C C . VAL A 1 89 ? -8.293 -3.386 -8.973 1.00 98.31 89 VAL A C 1
ATOM 741 O O . VAL A 1 89 ? -7.548 -3.906 -9.795 1.00 98.31 89 VAL A O 1
ATOM 744 N N . GLY A 1 90 ? -8.899 -4.083 -8.022 1.00 97.56 90 GLY A N 1
ATOM 745 C CA . GLY A 1 90 ? -8.760 -5.523 -7.893 1.00 97.56 90 GLY A CA 1
ATOM 746 C C . GLY A 1 90 ? -9.917 -6.166 -7.152 1.00 97.56 90 GLY A C 1
ATOM 747 O O . GLY A 1 90 ? -10.886 -5.508 -6.753 1.00 97.56 90 GLY A O 1
ATOM 748 N N . ARG A 1 91 ? -9.790 -7.473 -6.957 1.00 97.12 91 ARG A N 1
ATOM 749 C CA . ARG A 1 91 ? -10.667 -8.283 -6.127 1.00 97.12 91 ARG A CA 1
ATOM 750 C C . ARG A 1 91 ? -9.896 -8.848 -4.950 1.00 97.12 91 ARG A C 1
ATOM 752 O O . ARG A 1 91 ? -8.746 -9.233 -5.101 1.00 97.12 91 ARG A O 1
ATOM 759 N N . TYR A 1 92 ? -10.552 -8.895 -3.799 1.00 96.00 92 TYR A N 1
ATOM 760 C CA . TYR A 1 92 ? -10.047 -9.529 -2.594 1.00 96.00 92 TYR A CA 1
ATOM 761 C C . TYR A 1 92 ? -10.988 -10.656 -2.165 1.00 96.00 92 TYR A C 1
ATOM 763 O O . TYR A 1 92 ? -12.184 -10.426 -1.957 1.00 96.00 92 TYR A O 1
ATOM 771 N N . SER A 1 93 ? -10.451 -11.867 -2.051 1.00 94.25 93 SER A N 1
ATOM 772 C CA . SER A 1 93 ? -11.152 -13.056 -1.557 1.00 94.25 93 SER A CA 1
ATOM 773 C C . SER A 1 93 ? -10.150 -13.963 -0.865 1.00 94.25 93 SER A C 1
ATOM 775 O O . SER A 1 93 ? -9.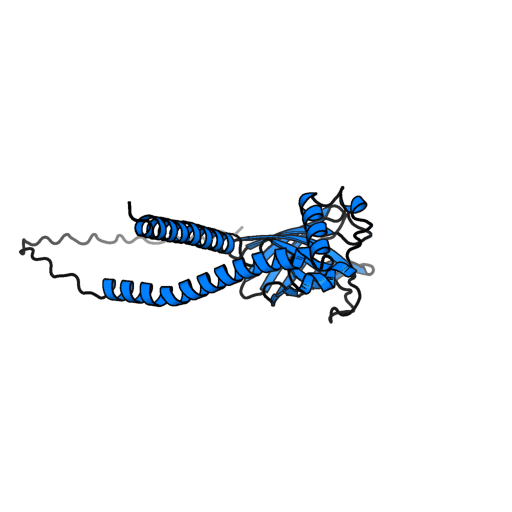028 -14.105 -1.337 1.00 94.25 93 SER A O 1
ATOM 777 N N . ASP A 1 94 ? -10.550 -14.559 0.256 1.00 92.44 94 ASP A N 1
ATOM 778 C CA . ASP A 1 94 ? -9.799 -15.644 0.904 1.00 92.44 94 ASP A CA 1
ATOM 779 C C . ASP A 1 94 ? -8.336 -15.294 1.235 1.00 92.44 94 ASP A C 1
ATOM 781 O O . ASP A 1 94 ? -7.441 -16.128 1.184 1.00 92.44 94 ASP A O 1
ATOM 785 N N . GLY A 1 95 ? -8.085 -14.026 1.579 1.00 92.62 95 GLY A N 1
ATOM 786 C CA . GLY A 1 95 ? -6.740 -13.533 1.884 1.00 92.62 95 GLY A CA 1
ATOM 787 C C . GLY A 1 95 ? -5.912 -13.153 0.657 1.00 92.62 95 GLY A C 1
ATOM 788 O O . GLY A 1 95 ? -4.847 -12.570 0.830 1.00 92.62 95 GLY A O 1
ATOM 789 N N . CYS A 1 96 ? -6.394 -13.396 -0.557 1.00 96.56 96 CYS A N 1
ATOM 790 C CA . CYS A 1 96 ? -5.717 -13.047 -1.800 1.00 96.56 96 CYS A CA 1
ATOM 791 C C . CYS A 1 96 ? -6.313 -11.779 -2.416 1.00 96.56 96 CYS A C 1
ATOM 793 O O . CYS A 1 96 ? -7.529 -11.586 -2.430 1.00 96.56 96 CYS A O 1
ATOM 795 N N . MET A 1 97 ? -5.444 -10.914 -2.929 1.00 96.19 97 MET A N 1
ATOM 796 C CA . MET A 1 97 ? -5.773 -9.780 -3.778 1.00 96.19 97 MET A CA 1
ATOM 797 C C . MET A 1 97 ? -5.199 -10.024 -5.174 1.00 96.19 97 MET A C 1
ATOM 799 O O . MET A 1 97 ? -3.989 -10.159 -5.325 1.00 96.19 97 MET A O 1
ATOM 803 N N . ASP A 1 98 ? -6.057 -9.929 -6.182 1.00 97.56 98 ASP A N 1
ATOM 804 C CA . ASP A 1 98 ? -5.660 -9.856 -7.586 1.00 97.56 98 ASP A CA 1
ATOM 805 C C . ASP A 1 98 ? -6.182 -8.555 -8.182 1.00 97.56 98 ASP A C 1
ATOM 807 O O . ASP A 1 98 ? -7.359 -8.217 -8.031 1.00 97.56 98 ASP A O 1
ATOM 811 N N . GLY A 1 99 ? -5.332 -7.795 -8.860 1.00 97.06 99 GLY A N 1
ATOM 812 C CA . GLY A 1 99 ? -5.736 -6.518 -9.428 1.00 97.06 99 GLY A CA 1
ATOM 813 C C . GLY A 1 99 ? -4.899 -6.066 -10.604 1.00 97.06 99 GLY A C 1
ATOM 814 O O . GLY A 1 99 ? -3.891 -6.666 -10.957 1.00 97.06 99 GLY A O 1
ATOM 815 N N . THR A 1 100 ? -5.336 -4.966 -11.195 1.00 97.75 100 THR A N 1
ATOM 816 C CA . THR A 1 100 ? -4.657 -4.261 -12.276 1.00 97.75 100 THR A CA 1
ATOM 817 C C . THR A 1 100 ? -4.332 -2.855 -11.805 1.00 97.75 100 THR A C 1
ATOM 819 O O . THR A 1 100 ? -5.149 -2.211 -11.141 1.00 97.75 100 THR A O 1
ATOM 822 N N . TYR A 1 101 ? -3.147 -2.369 -12.160 1.00 96.81 101 TYR A N 1
ATOM 823 C CA . TYR A 1 101 ? -2.713 -1.004 -11.896 1.00 96.81 101 TYR A CA 1
ATOM 824 C C . TYR A 1 101 ? -2.307 -0.299 -13.186 1.00 96.81 101 TYR A C 1
ATOM 826 O O . TYR A 1 101 ? -1.916 -0.925 -14.172 1.00 96.81 101 TYR A O 1
ATOM 834 N N . TRP A 1 102 ? -2.399 1.026 -13.176 1.00 96.69 102 TRP A N 1
ATOM 835 C CA . TRP A 1 102 ? -1.995 1.869 -14.294 1.00 96.69 102 TRP A CA 1
ATOM 836 C C . TRP A 1 102 ? -1.493 3.220 -13.800 1.00 96.69 102 TRP A C 1
ATOM 838 O O . TRP A 1 102 ? -1.989 3.778 -12.813 1.00 96.69 102 TRP A O 1
ATOM 848 N N . SER A 1 103 ? -0.492 3.752 -14.494 1.00 95.56 103 SER A N 1
ATOM 849 C CA . SER A 1 103 ? 0.028 5.083 -14.225 1.00 95.56 103 SER A CA 1
ATOM 850 C C . SER A 1 103 ? -1.026 6.142 -14.534 1.00 95.56 103 SER A C 1
ATOM 852 O O . SER A 1 103 ? -1.693 6.123 -15.565 1.00 95.56 103 SER A O 1
ATOM 854 N N . VAL A 1 104 ? -1.171 7.078 -13.603 1.00 95.38 104 VAL A N 1
ATOM 855 C CA . VAL A 1 104 ? -1.961 8.303 -13.756 1.00 95.38 104 VAL A CA 1
ATOM 856 C C . VAL A 1 104 ? -1.049 9.476 -14.108 1.00 95.38 104 VAL A C 1
ATOM 858 O O . VAL A 1 104 ? -1.476 10.411 -14.777 1.00 95.38 104 VAL A O 1
ATOM 861 N N . LYS A 1 105 ? 0.197 9.457 -13.618 1.00 92.38 105 LYS A N 1
ATOM 862 C CA . LYS A 1 105 ? 1.196 10.512 -13.818 1.00 92.38 105 LYS A CA 1
ATOM 863 C C . LYS A 1 105 ? 2.613 9.944 -13.679 1.00 92.38 105 LYS A C 1
ATOM 865 O O . LYS A 1 105 ? 2.809 8.969 -12.949 1.00 92.38 105 LYS A O 1
ATOM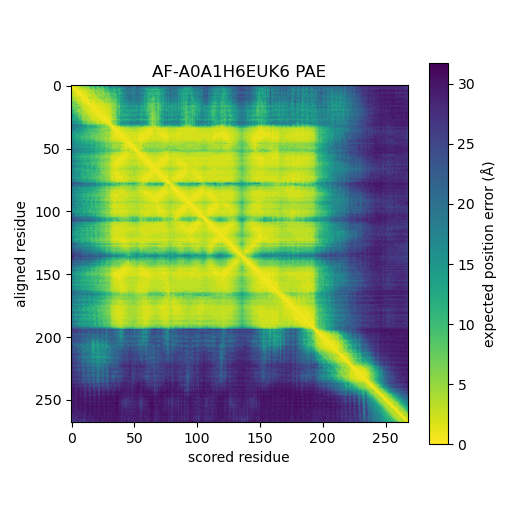 870 N N . GLY A 1 106 ? 3.580 10.567 -14.357 1.00 85.75 106 GLY A N 1
ATOM 871 C CA . GLY A 1 106 ? 5.015 10.283 -14.207 1.00 85.75 106 GLY A CA 1
ATOM 872 C C . GLY A 1 106 ? 5.519 9.033 -14.941 1.00 85.75 106 GLY A C 1
ATOM 873 O O . GLY A 1 106 ? 6.606 8.547 -14.641 1.00 85.75 106 GLY A O 1
ATOM 874 N N . GLY A 1 107 ? 4.735 8.477 -15.877 1.00 84.69 107 GLY A N 1
ATOM 875 C CA . GLY A 1 107 ? 5.183 7.382 -16.752 1.00 84.69 107 GLY A CA 1
ATOM 876 C C . GLY A 1 107 ? 5.459 6.060 -16.027 1.00 84.69 107 GLY A C 1
ATOM 877 O O . GLY A 1 107 ? 6.410 5.361 -16.347 1.00 84.69 107 GLY A O 1
ATOM 878 N N . GLY A 1 108 ? 4.655 5.714 -15.022 1.00 78.12 108 GLY A N 1
ATOM 879 C CA . GLY A 1 108 ? 4.900 4.566 -14.144 1.00 78.12 108 GLY A CA 1
ATOM 880 C C . GLY A 1 108 ? 4.480 3.183 -14.675 1.00 78.12 108 GLY A C 1
ATOM 881 O O . GLY A 1 108 ? 4.499 2.233 -13.899 1.00 78.12 108 GLY A O 1
ATOM 882 N N . GLY A 1 109 ? 4.054 3.059 -15.934 1.00 88.69 109 GLY A N 1
ATOM 883 C CA . GLY A 1 109 ? 3.658 1.770 -16.522 1.00 88.69 109 GLY A CA 1
ATOM 884 C C . GLY A 1 109 ? 2.257 1.273 -16.138 1.00 88.69 109 GLY A C 1
ATOM 885 O O . GLY A 1 109 ? 1.451 1.997 -15.537 1.00 88.69 109 GLY A O 1
ATOM 886 N N . ARG A 1 110 ? 1.949 0.032 -16.530 1.00 93.62 110 ARG A N 1
ATOM 887 C CA . ARG A 1 110 ? 0.695 -0.680 -16.219 1.00 93.62 110 ARG A CA 1
ATOM 888 C C . ARG A 1 110 ? 0.974 -2.170 -16.041 1.00 93.62 110 ARG A C 1
ATOM 890 O O . ARG A 1 110 ? 1.841 -2.707 -16.716 1.00 93.62 110 ARG A O 1
ATOM 897 N N . GLY A 1 111 ? 0.197 -2.849 -15.210 1.00 95.12 111 GLY A N 1
ATOM 898 C CA . GLY A 1 111 ? 0.413 -4.273 -14.963 1.00 95.12 111 GLY A CA 1
ATOM 899 C C . GLY A 1 111 ? -0.611 -4.876 -14.015 1.00 95.12 111 GLY A C 1
ATOM 900 O O . GLY A 1 111 ? -1.652 -4.270 -13.742 1.00 95.12 111 GLY A O 1
ATOM 901 N N . SER A 1 112 ? -0.314 -6.065 -13.500 1.00 96.62 112 SER A N 1
ATOM 902 C CA . SER A 1 112 ? -1.105 -6.731 -12.469 1.00 96.62 112 SER A CA 1
ATOM 903 C C . SER A 1 112 ? -0.413 -6.730 -11.105 1.00 96.62 112 SER A C 1
ATOM 905 O O . SER A 1 112 ? 0.802 -6.582 -10.988 1.00 96.62 112 SER A O 1
ATOM 907 N N . LEU A 1 113 ? -1.223 -6.854 -10.057 1.00 96.44 113 LEU A N 1
ATOM 908 C CA . LEU A 1 113 ? -0.821 -6.988 -8.661 1.00 96.44 113 LEU A CA 1
ATOM 909 C C . LEU A 1 113 ? -1.414 -8.289 -8.134 1.00 96.44 113 LEU A C 1
ATOM 911 O O . LEU A 1 113 ? -2.630 -8.469 -8.204 1.00 96.44 113 LEU A O 1
ATOM 915 N N . HIS A 1 114 ? -0.566 -9.149 -7.583 1.00 97.44 114 HIS A N 1
ATOM 916 C CA . HIS A 1 114 ? -0.968 -10.410 -6.967 1.00 97.44 114 HIS A CA 1
ATOM 917 C C . HIS A 1 114 ? -0.409 -10.440 -5.555 1.00 97.44 114 HIS A C 1
ATOM 919 O O . HIS A 1 114 ? 0.807 -10.537 -5.391 1.00 97.44 114 HIS A O 1
ATOM 925 N N . LEU A 1 115 ? -1.275 -10.314 -4.552 1.00 97.69 115 LEU A N 1
ATOM 926 C CA . LEU A 1 115 ? -0.905 -10.248 -3.141 1.00 97.69 115 LEU A CA 1
ATOM 927 C C . LEU A 1 115 ? -1.648 -11.310 -2.339 1.00 97.69 115 LEU A C 1
ATOM 929 O O . LEU A 1 115 ? -2.806 -11.604 -2.607 1.00 97.69 115 LEU A O 1
ATOM 933 N N . TRP A 1 116 ? -1.022 -11.819 -1.292 1.00 97.50 116 TRP A N 1
ATOM 934 C CA . TRP A 1 116 ? -1.650 -12.655 -0.283 1.00 97.50 116 TRP A CA 1
ATOM 935 C C . TRP A 1 116 ? -1.402 -12.069 1.101 1.00 97.50 116 TRP A C 1
ATOM 937 O O . TRP A 1 116 ? -0.378 -11.444 1.389 1.00 97.50 116 TRP A O 1
ATOM 947 N N . ARG A 1 117 ? -2.374 -12.260 1.979 1.00 96.44 117 ARG A N 1
ATOM 948 C CA . ARG A 1 117 ? -2.343 -11.765 3.343 1.00 96.44 117 ARG A CA 1
ATOM 949 C C . ARG A 1 117 ? -1.421 -12.626 4.193 1.00 96.44 117 ARG A C 1
ATOM 951 O O . ARG A 1 117 ? -1.620 -13.831 4.301 1.00 96.44 117 ARG A O 1
ATOM 958 N N . VAL A 1 118 ? -0.457 -11.983 4.842 1.00 96.38 118 VAL A N 1
ATOM 959 C CA . VAL A 1 118 ? 0.411 -12.614 5.846 1.00 96.38 118 VAL A CA 1
ATOM 960 C C . VAL A 1 118 ? -0.111 -12.319 7.249 1.00 96.38 118 VAL A C 1
ATOM 962 O O . VAL A 1 118 ? -0.099 -13.186 8.117 1.00 96.38 118 VAL A O 1
ATOM 965 N N . SER A 1 119 ? -0.610 -11.099 7.474 1.00 94.69 119 SER A N 1
ATOM 966 C CA . SER A 1 119 ? -1.203 -10.680 8.746 1.00 94.69 119 SER A CA 1
ATOM 967 C C . SER A 1 119 ? -2.303 -9.634 8.535 1.00 94.69 119 SER A C 1
ATOM 969 O O . SER A 1 119 ? -2.599 -9.208 7.417 1.00 94.69 119 SER A O 1
ATOM 971 N N . ASP A 1 120 ? -2.924 -9.165 9.618 1.00 90.50 120 ASP A N 1
ATOM 972 C CA . ASP A 1 120 ? -3.896 -8.067 9.549 1.00 90.50 120 ASP A CA 1
ATOM 973 C C . ASP A 1 120 ? -3.304 -6.743 9.046 1.00 90.50 120 ASP A C 1
ATOM 975 O O . ASP A 1 120 ? -4.043 -5.878 8.571 1.00 90.50 120 ASP A O 1
ATOM 979 N N . ASN A 1 121 ? -1.984 -6.597 9.138 1.00 94.94 121 ASN A N 1
ATOM 980 C CA . ASN A 1 121 ? -1.260 -5.383 8.787 1.00 94.94 121 ASN A CA 1
ATOM 981 C C . ASN A 1 121 ? -0.257 -5.594 7.650 1.00 94.94 121 ASN A C 1
ATOM 983 O O . ASN A 1 121 ? 0.487 -4.663 7.346 1.00 94.94 121 ASN A O 1
ATOM 987 N N . ASN A 1 122 ? -0.249 -6.783 7.039 1.00 96.62 122 ASN A N 1
ATOM 988 C CA . ASN A 1 122 ? 0.761 -7.178 6.072 1.00 96.62 122 ASN A CA 1
ATOM 989 C C . ASN A 1 122 ? 0.179 -8.027 4.935 1.00 96.62 122 ASN 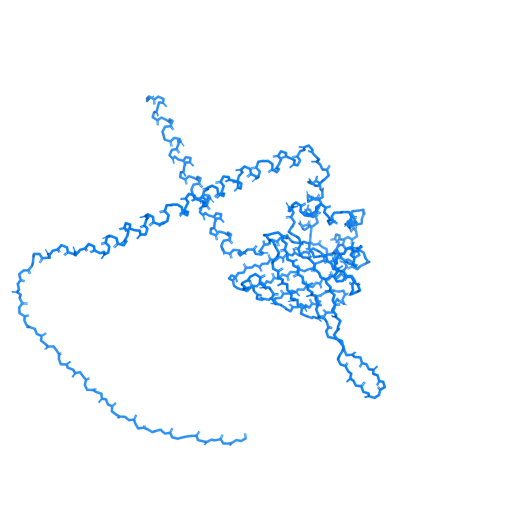A C 1
ATOM 991 O O . ASN A 1 122 ? -0.477 -9.047 5.178 1.00 96.62 122 ASN A O 1
ATOM 995 N N . LEU A 1 123 ? 0.452 -7.621 3.697 1.00 97.69 123 LEU A N 1
ATOM 996 C CA . LEU A 1 123 ? 0.268 -8.454 2.511 1.00 97.69 123 LEU A CA 1
ATOM 997 C C . LEU A 1 123 ? 1.597 -8.550 1.769 1.00 97.69 123 LEU A C 1
ATOM 999 O O . LEU A 1 123 ? 2.367 -7.596 1.751 1.00 97.69 123 LEU A O 1
ATOM 1003 N N . ARG A 1 124 ? 1.850 -9.674 1.109 1.00 97.88 124 ARG A N 1
ATOM 1004 C CA . ARG A 1 124 ? 3.039 -9.880 0.277 1.00 97.88 124 ARG A CA 1
ATOM 1005 C C . ARG A 1 124 ? 2.646 -10.364 -1.091 1.00 97.88 124 ARG A C 1
ATOM 1007 O O . ARG A 1 124 ? 1.620 -11.011 -1.240 1.00 97.88 124 ARG A O 1
ATOM 1014 N N . GLY A 1 125 ? 3.479 -10.078 -2.072 1.00 97.19 125 GLY A N 1
ATOM 1015 C CA . GLY A 1 125 ? 3.353 -10.692 -3.372 1.00 97.19 125 GLY A CA 1
ATOM 1016 C C . GLY A 1 125 ? 4.226 -10.030 -4.401 1.00 97.19 125 GLY A C 1
ATOM 1017 O O . GLY A 1 125 ? 5.408 -9.817 -4.143 1.00 97.19 125 GLY A O 1
ATOM 1018 N N . ARG A 1 126 ? 3.667 -9.760 -5.576 1.00 96.06 126 ARG A N 1
ATOM 1019 C CA . ARG A 1 126 ? 4.427 -9.228 -6.707 1.00 96.06 126 ARG A CA 1
ATOM 1020 C C . ARG A 1 126 ? 3.587 -8.317 -7.584 1.00 96.06 126 ARG A C 1
ATOM 1022 O O . ARG A 1 126 ? 2.368 -8.490 -7.688 1.00 96.06 126 ARG A O 1
ATOM 1029 N N . PHE A 1 127 ? 4.261 -7.378 -8.237 1.00 92.62 127 PHE A N 1
ATOM 1030 C CA . PHE A 1 127 ? 3.734 -6.765 -9.449 1.00 92.62 127 PHE A CA 1
ATOM 1031 C C . PHE A 1 127 ? 4.225 -7.558 -10.659 1.00 92.62 127 PHE A C 1
ATOM 1033 O O . PHE A 1 127 ? 5.318 -8.126 -10.623 1.00 92.62 127 PHE A O 1
ATOM 1040 N N . VAL A 1 128 ? 3.421 -7.583 -11.716 1.00 94.06 128 VAL A N 1
ATOM 1041 C CA . VAL A 1 128 ? 3.798 -8.146 -13.013 1.00 94.06 128 VAL A CA 1
ATOM 1042 C C . VAL A 1 128 ? 3.506 -7.103 -14.081 1.00 94.06 128 VAL A C 1
ATOM 1044 O O . VAL A 1 128 ? 2.364 -6.669 -14.242 1.00 94.06 128 VAL A O 1
ATOM 1047 N N . GLU A 1 129 ? 4.532 -6.691 -14.811 1.00 91.50 129 GLU A N 1
ATOM 1048 C CA . GLU A 1 129 ? 4.425 -5.784 -15.948 1.00 91.50 129 GLU A CA 1
ATOM 1049 C C . GLU A 1 129 ? 4.781 -6.532 -17.232 1.00 91.50 129 GLU A C 1
ATOM 1051 O O . GLU A 1 129 ? 5.845 -7.134 -17.346 1.00 91.50 129 GLU A O 1
ATOM 1056 N N . SER A 1 130 ? 3.884 -6.492 -18.215 1.00 85.44 130 SER A N 1
ATOM 1057 C CA . SER A 1 130 ? 4.155 -7.010 -19.554 1.00 85.44 130 SER A CA 1
ATOM 1058 C C . SER A 1 130 ? 4.809 -5.918 -20.398 1.00 85.44 130 SER A C 1
ATOM 1060 O O . SER A 1 130 ? 4.179 -4.885 -20.652 1.00 85.44 130 SER A O 1
ATOM 1062 N N . GLN A 1 131 ? 6.025 -6.158 -20.871 1.00 85.50 131 GLN A N 1
ATOM 1063 C CA . GLN A 1 131 ? 6.719 -5.291 -21.815 1.00 85.50 131 GLN A CA 1
ATOM 1064 C C . GLN A 1 131 ? 6.828 -5.974 -23.174 1.00 85.50 131 GLN A C 1
ATOM 1066 O O . GLN A 1 131 ? 7.125 -7.161 -23.266 1.00 85.50 131 GLN A O 1
ATOM 1071 N N . LEU A 1 132 ? 6.578 -5.209 -24.233 1.00 85.00 132 LEU A N 1
ATOM 1072 C CA . LEU A 1 132 ? 6.890 -5.630 -25.593 1.00 85.00 132 LEU A CA 1
ATOM 1073 C C . LEU A 1 132 ? 8.368 -5.348 -25.837 1.00 85.00 132 LEU A C 1
ATOM 1075 O O . LEU A 1 132 ? 8.799 -4.197 -25.753 1.00 85.00 132 LEU A O 1
ATOM 1079 N N . VAL A 1 133 ? 9.127 -6.399 -26.118 1.00 85.88 133 VAL A N 1
ATOM 1080 C CA . VAL A 1 133 ? 10.538 -6.310 -26.475 1.00 85.88 133 VAL A CA 1
ATOM 1081 C C . VAL A 1 133 ? 10.671 -6.658 -27.950 1.00 85.88 133 VAL A C 1
ATOM 1083 O O . VAL A 1 133 ? 10.167 -7.684 -28.413 1.00 85.88 133 VAL A O 1
ATOM 1086 N N . HIS A 1 134 ? 11.335 -5.769 -28.683 1.00 83.38 134 HIS A N 1
ATOM 1087 C CA . HIS A 1 134 ? 11.718 -5.998 -30.068 1.00 83.38 134 HIS A CA 1
ATOM 1088 C C . HIS A 1 134 ? 13.084 -6.676 -30.089 1.00 83.38 134 HIS A C 1
ATOM 1090 O O . HIS A 1 134 ? 14.056 -6.092 -29.609 1.00 83.38 134 HIS A O 1
ATOM 1096 N N . ASP A 1 135 ? 13.148 -7.878 -30.652 1.00 79.94 135 ASP A N 1
ATOM 1097 C CA . ASP A 1 135 ? 14.401 -8.583 -30.914 1.00 79.94 135 ASP A CA 1
ATOM 1098 C C . ASP A 1 135 ? 14.507 -8.833 -32.424 1.00 79.94 135 ASP A C 1
ATOM 1100 O O . ASP A 1 135 ? 13.994 -9.808 -32.972 1.00 79.94 135 ASP A O 1
ATOM 1104 N N . GLY A 1 136 ? 15.073 -7.854 -33.135 1.00 81.75 136 GLY A N 1
ATOM 1105 C CA . GLY A 1 136 ? 15.102 -7.848 -34.598 1.00 81.75 136 GLY A CA 1
ATOM 1106 C C . GLY A 1 136 ? 13.700 -7.693 -35.222 1.00 81.75 136 GLY A C 1
ATOM 1107 O O . GLY A 1 136 ? 12.990 -6.749 -34.866 1.00 81.75 136 GLY A O 1
ATOM 1108 N N . PRO A 1 137 ? 13.302 -8.546 -36.192 1.00 82.44 137 PRO A N 1
ATOM 1109 C CA . PRO A 1 137 ? 11.967 -8.506 -36.796 1.00 82.44 137 PRO A CA 1
ATOM 1110 C C . PRO A 1 137 ? 10.870 -9.079 -35.882 1.00 82.44 137 PRO A C 1
ATOM 1112 O O . PRO A 1 137 ? 9.688 -8.848 -36.145 1.00 82.44 137 PRO A O 1
ATOM 1115 N N . ASP A 1 138 ? 11.244 -9.800 -34.823 1.00 83.75 138 ASP A N 1
ATOM 1116 C CA . ASP A 1 138 ? 10.308 -10.494 -33.949 1.00 83.75 138 ASP A CA 1
ATOM 1117 C C . ASP A 1 138 ? 9.901 -9.624 -32.750 1.00 83.75 138 ASP A C 1
ATOM 1119 O O . ASP A 1 138 ? 10.681 -8.844 -32.191 1.00 83.75 138 ASP A O 1
ATOM 1123 N N . MET A 1 139 ? 8.637 -9.759 -32.343 1.00 85.56 139 MET A N 1
ATOM 1124 C CA . MET A 1 139 ? 8.110 -9.164 -31.115 1.00 85.56 139 MET A CA 1
ATOM 1125 C C . MET A 1 139 ? 7.881 -10.258 -30.083 1.00 85.56 139 MET A C 1
ATOM 1127 O O . MET A 1 139 ? 7.161 -11.222 -30.341 1.00 85.56 139 MET A O 1
ATOM 1131 N N . SER A 1 140 ? 8.436 -10.071 -28.890 1.00 87.62 140 SER A N 1
ATOM 1132 C CA . SER A 1 140 ? 8.171 -10.936 -27.742 1.00 87.62 140 SER A CA 1
ATOM 1133 C C . SER A 1 140 ? 7.580 -10.132 -26.586 1.00 87.62 140 SER A C 1
ATOM 1135 O O . SER A 1 140 ? 7.829 -8.934 -26.438 1.00 87.62 140 SER A O 1
ATOM 1137 N N . ILE A 1 141 ? 6.749 -10.785 -25.774 1.00 86.00 141 ILE A N 1
ATOM 1138 C CA . ILE A 1 141 ? 6.250 -10.213 -24.523 1.00 86.00 141 ILE A CA 1
ATOM 1139 C C . ILE A 1 141 ? 7.130 -10.748 -23.399 1.00 86.00 141 ILE A C 1
ATOM 1141 O O . ILE A 1 141 ? 7.150 -11.951 -23.143 1.00 86.00 141 ILE A O 1
ATOM 1145 N N . VAL A 1 142 ? 7.833 -9.847 -22.721 1.00 87.00 142 VAL A N 1
ATOM 1146 C CA . VAL A 1 142 ? 8.612 -10.150 -21.522 1.00 87.00 142 VAL A CA 1
ATOM 1147 C C . VAL A 1 142 ? 7.812 -9.718 -20.303 1.00 87.00 142 VAL A C 1
ATOM 1149 O O . VAL A 1 142 ? 7.262 -8.617 -20.258 1.00 87.00 142 VAL A O 1
ATOM 1152 N N . TYR A 1 143 ? 7.744 -10.592 -19.305 1.00 86.62 143 TYR A N 1
ATOM 1153 C CA . TYR A 1 143 ? 7.111 -10.291 -18.029 1.00 86.62 143 TYR A CA 1
ATOM 1154 C C . TYR A 1 143 ? 8.185 -9.880 -17.031 1.00 86.62 143 TYR A C 1
ATOM 1156 O O . TYR A 1 143 ? 9.046 -10.679 -16.665 1.00 86.62 143 TYR A O 1
ATOM 1164 N N . LEU A 1 144 ? 8.135 -8.624 -16.603 1.00 89.50 144 LEU A N 1
ATOM 1165 C CA . LEU A 1 144 ? 8.915 -8.154 -15.474 1.00 89.50 144 LEU A CA 1
ATOM 1166 C C . LEU A 1 144 ? 8.108 -8.386 -14.210 1.00 89.50 144 LEU A C 1
ATOM 1168 O O . LEU A 1 144 ? 7.011 -7.850 -14.049 1.00 89.50 144 LEU A O 1
ATOM 1172 N N . GLU A 1 145 ? 8.671 -9.173 -13.310 1.00 93.25 145 GLU A N 1
ATOM 1173 C CA . GLU A 1 145 ? 8.113 -9.380 -11.988 1.00 93.25 145 GLU A CA 1
ATOM 1174 C C . GLU A 1 145 ? 9.020 -8.721 -10.960 1.00 93.25 145 GLU 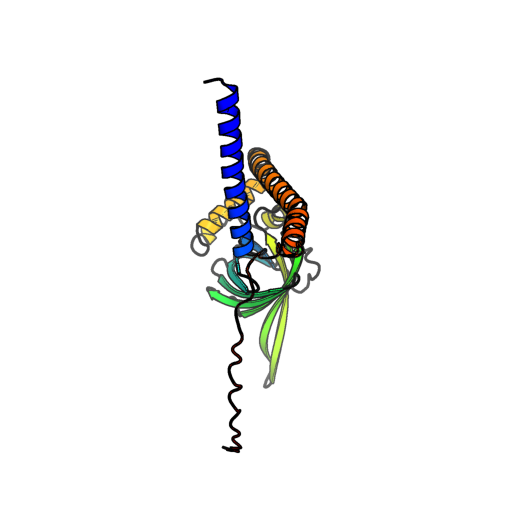A C 1
ATOM 1176 O O . GLU A 1 145 ? 10.243 -8.862 -11.038 1.00 93.25 145 GLU A O 1
ATOM 1181 N N . ALA A 1 146 ? 8.440 -8.048 -9.966 1.00 94.06 146 ALA A N 1
ATOM 1182 C CA . ALA A 1 146 ? 9.200 -7.778 -8.755 1.00 94.06 146 ALA A CA 1
ATOM 1183 C C . ALA A 1 146 ? 8.396 -8.006 -7.474 1.00 94.06 146 ALA A C 1
ATOM 1185 O O . ALA A 1 146 ? 7.184 -7.744 -7.436 1.00 94.06 146 ALA A O 1
ATOM 1186 N N . PRO A 1 147 ? 9.070 -8.496 -6.418 1.00 96.94 147 PRO A N 1
ATOM 1187 C CA . PRO A 1 147 ? 8.441 -8.746 -5.136 1.00 96.94 147 PRO A CA 1
ATOM 1188 C C . PRO A 1 147 ? 8.018 -7.434 -4.478 1.00 96.94 147 PRO A C 1
ATOM 1190 O O . PRO A 1 147 ? 8.714 -6.419 -4.568 1.00 96.94 147 PRO A O 1
ATOM 1193 N N . LEU A 1 148 ? 6.895 -7.460 -3.769 1.00 96.50 148 LEU A N 1
ATOM 1194 C CA . LEU A 1 148 ? 6.425 -6.321 -2.998 1.00 96.50 148 LEU A CA 1
ATOM 1195 C C . LEU A 1 148 ? 5.721 -6.740 -1.703 1.00 96.50 148 LEU A C 1
ATOM 1197 O O . LEU A 1 148 ? 5.177 -7.840 -1.587 1.00 96.50 148 LEU A O 1
ATOM 1201 N N . GLU A 1 149 ? 5.705 -5.829 -0.738 1.00 97.38 149 GLU A N 1
ATOM 1202 C CA . GLU A 1 149 ? 5.045 -5.974 0.560 1.00 97.38 149 GLU A CA 1
ATOM 1203 C C . GLU A 1 149 ? 4.162 -4.743 0.822 1.00 97.38 149 GLU A C 1
ATOM 1205 O O . GLU A 1 149 ? 4.594 -3.605 0.631 1.00 97.38 149 GLU A O 1
ATOM 1210 N N . TRP A 1 150 ? 2.913 -4.951 1.243 1.00 97.94 150 TRP A N 1
ATOM 1211 C CA . TRP A 1 150 ? 2.038 -3.900 1.754 1.00 97.94 150 TRP A CA 1
ATOM 1212 C C . TRP A 1 150 ? 2.047 -3.913 3.274 1.00 97.94 150 TRP A C 1
ATOM 1214 O O . TRP A 1 150 ? 1.614 -4.889 3.881 1.00 97.94 150 TRP A O 1
ATOM 1224 N N . ILE A 1 151 ? 2.463 -2.804 3.881 1.00 97.50 151 ILE A N 1
ATOM 1225 C CA . ILE A 1 151 ? 2.546 -2.644 5.336 1.00 97.50 151 ILE A CA 1
ATOM 1226 C C . ILE A 1 151 ? 1.580 -1.552 5.772 1.00 97.50 151 ILE A C 1
ATOM 1228 O O . ILE A 1 151 ? 1.629 -0.423 5.284 1.00 97.50 151 ILE A O 1
ATOM 1232 N N . ARG A 1 152 ? 0.684 -1.859 6.708 1.00 96.25 152 ARG A N 1
ATOM 1233 C CA . ARG A 1 152 ? -0.316 -0.889 7.161 1.00 96.25 152 ARG A CA 1
ATOM 1234 C C . ARG A 1 152 ? 0.343 0.252 7.931 1.00 96.25 152 ARG A C 1
ATOM 1236 O O . ARG A 1 152 ? 1.113 0.014 8.867 1.00 96.25 152 ARG A O 1
ATOM 1243 N N . LEU A 1 153 ? -0.010 1.492 7.594 1.00 94.31 153 LEU A N 1
ATOM 1244 C CA . LEU A 1 153 ? 0.482 2.666 8.311 1.00 94.31 153 LEU A CA 1
ATOM 1245 C C . LEU A 1 153 ? -0.034 2.658 9.757 1.00 94.31 153 LEU A C 1
ATOM 1247 O O . LEU A 1 153 ? -1.229 2.496 10.007 1.00 94.31 153 LEU A O 1
ATOM 1251 N N . GLY A 1 154 ? 0.854 2.873 10.727 1.00 90.62 154 GLY A N 1
ATOM 1252 C CA . GLY A 1 154 ? 0.566 2.780 12.156 1.00 90.62 154 GLY A CA 1
ATOM 1253 C C . GLY A 1 154 ? 0.672 1.388 12.760 1.00 90.62 154 GLY A C 1
ATOM 1254 O O . GLY A 1 154 ? 0.411 1.257 13.955 1.00 90.62 154 GLY A O 1
ATOM 1255 N N . SER A 1 155 ? 1.016 0.369 11.973 1.00 93.25 155 SER A N 1
ATOM 1256 C CA . SER A 1 155 ? 1.311 -0.961 12.502 1.00 93.25 155 SER A CA 1
ATOM 1257 C C . SER A 1 155 ? 2.696 -1.007 13.155 1.00 93.25 155 SER A C 1
ATOM 1259 O O . SER A 1 155 ? 3.535 -0.137 12.943 1.00 93.25 155 SER A O 1
ATOM 1261 N N . HIS A 1 156 ? 2.964 -2.049 13.942 1.00 91.06 156 HIS A N 1
ATOM 1262 C CA . HIS A 1 156 ? 4.286 -2.259 14.540 1.00 91.06 156 HIS A CA 1
ATOM 1263 C C . HIS A 1 156 ? 5.385 -2.502 13.487 1.00 91.06 156 HIS A C 1
ATOM 1265 O O . HIS A 1 156 ? 6.550 -2.201 13.737 1.00 91.06 156 HIS A O 1
ATOM 1271 N N . GLU A 1 157 ? 5.013 -3.001 12.305 1.00 92.69 157 GLU A N 1
ATOM 1272 C CA . GLU A 1 157 ? 5.922 -3.242 11.182 1.00 92.69 157 GLU A CA 1
ATOM 1273 C C . GLU A 1 157 ? 6.361 -1.948 10.481 1.00 92.69 157 GLU A C 1
ATOM 1275 O O . GLU A 1 157 ? 7.381 -1.951 9.797 1.00 92.69 157 GLU A O 1
ATOM 1280 N N . GLU A 1 158 ? 5.655 -0.827 10.690 1.00 93.19 158 GLU A N 1
ATOM 1281 C CA . GLU A 1 158 ? 6.012 0.487 10.132 1.00 93.19 158 GLU A CA 1
ATOM 1282 C C . GLU A 1 158 ? 7.458 0.878 10.472 1.00 93.19 158 GLU A C 1
ATOM 1284 O O . GLU A 1 158 ? 8.159 1.441 9.631 1.00 93.19 158 GLU A O 1
ATOM 1289 N N . LYS A 1 159 ? 7.950 0.484 11.655 1.00 91.38 159 LYS A N 1
ATOM 1290 C CA . LYS A 1 159 ? 9.335 0.719 12.093 1.00 91.38 159 LYS A CA 1
ATOM 1291 C C . LYS A 1 159 ? 10.387 0.172 11.119 1.00 91.38 159 LYS A C 1
ATOM 1293 O O . LYS A 1 159 ? 11.488 0.706 11.081 1.00 91.38 159 LYS A O 1
ATOM 1298 N N . ARG A 1 160 ? 10.063 -0.866 10.334 1.00 91.88 160 ARG A N 1
ATOM 1299 C CA . ARG A 1 160 ? 10.960 -1.432 9.308 1.00 91.88 160 ARG A CA 1
ATOM 1300 C C . ARG A 1 160 ? 11.064 -0.545 8.068 1.00 91.88 160 ARG A C 1
ATOM 1302 O O . ARG A 1 160 ? 12.105 -0.537 7.429 1.00 91.88 160 ARG A O 1
ATOM 1309 N N . VAL A 1 161 ? 9.996 0.179 7.734 1.00 92.44 161 VAL A N 1
ATOM 1310 C CA . VAL A 1 161 ? 9.905 1.003 6.516 1.00 92.44 161 VAL A CA 1
ATOM 1311 C C . VAL A 1 161 ? 10.482 2.391 6.742 1.00 92.44 161 VAL A C 1
ATOM 1313 O O . VAL A 1 161 ? 11.095 2.963 5.847 1.00 92.44 161 VAL A O 1
ATOM 1316 N N . VAL A 1 162 ? 10.294 2.931 7.946 1.00 90.69 162 VAL A N 1
ATOM 1317 C CA . VAL A 1 162 ? 10.676 4.301 8.298 1.00 90.69 162 VAL A CA 1
ATOM 1318 C C . VAL A 1 162 ? 12.136 4.655 7.967 1.00 90.69 162 VAL A C 1
ATOM 1320 O O . VAL A 1 162 ? 12.335 5.740 7.426 1.00 90.69 162 VAL A O 1
ATOM 1323 N N . PRO A 1 163 ? 13.143 3.787 8.193 1.00 89.62 163 PRO A N 1
ATOM 1324 C CA . PRO A 1 163 ? 14.527 4.071 7.802 1.00 89.62 163 PRO A CA 1
ATOM 1325 C C . PRO A 1 163 ? 14.740 4.301 6.297 1.00 89.62 163 PRO A C 1
ATOM 1327 O O . PRO A 1 163 ? 15.746 4.887 5.914 1.00 89.62 163 PRO A O 1
ATOM 1330 N N . TRP A 1 164 ? 13.824 3.836 5.443 1.00 89.56 164 TRP A N 1
ATOM 1331 C CA . TRP A 1 164 ? 13.884 4.004 3.984 1.00 89.56 164 TRP A CA 1
ATOM 1332 C C . TRP A 1 164 ? 13.088 5.211 3.480 1.00 89.56 164 TRP A C 1
ATOM 1334 O O . TRP A 1 164 ? 13.094 5.509 2.281 1.00 89.56 164 TRP A O 1
ATOM 1344 N N . LEU A 1 165 ? 12.367 5.888 4.375 1.00 86.88 165 LEU A N 1
ATOM 1345 C CA . LEU A 1 165 ? 11.654 7.111 4.048 1.00 86.88 165 LEU A CA 1
ATOM 1346 C C . LEU A 1 165 ? 12.649 8.274 4.051 1.00 86.88 165 LEU A C 1
ATOM 1348 O O . LEU A 1 165 ? 13.242 8.603 5.075 1.00 86.88 165 LEU A O 1
ATOM 1352 N N . GLU A 1 166 ? 12.797 8.928 2.905 1.00 79.44 166 GLU A N 1
ATOM 1353 C CA . GLU A 1 166 ? 13.635 10.120 2.745 1.00 79.44 166 GLU A CA 1
ATOM 1354 C C . GLU A 1 166 ? 12.890 11.366 3.241 1.00 79.44 166 GLU A C 1
ATOM 1356 O O . GLU A 1 166 ? 12.405 12.203 2.476 1.00 79.44 166 GLU A O 1
ATOM 1361 N N . LEU A 1 167 ? 12.696 11.438 4.555 1.00 77.38 167 LEU A N 1
ATOM 1362 C CA . LEU A 1 167 ? 11.866 12.460 5.195 1.00 77.38 167 LEU A CA 1
ATOM 1363 C C . LEU A 1 167 ? 12.447 13.869 5.080 1.00 77.38 167 LEU A C 1
ATOM 1365 O O . LEU A 1 167 ? 11.697 14.845 5.074 1.00 77.38 167 LEU A O 1
ATOM 1369 N N . ASP A 1 168 ? 13.761 13.976 4.939 1.00 79.06 168 ASP A N 1
ATOM 1370 C CA . ASP A 1 168 ? 14.470 15.207 4.597 1.00 79.06 168 ASP A CA 1
ATOM 1371 C C . ASP A 1 168 ? 14.015 15.784 3.246 1.00 79.06 168 ASP A C 1
ATOM 1373 O O . ASP A 1 168 ? 14.066 16.994 3.039 1.00 79.06 168 ASP A O 1
ATOM 1377 N N . LYS A 1 169 ? 13.477 14.947 2.350 1.00 84.31 169 LYS A N 1
ATOM 1378 C CA . LYS A 1 169 ? 12.961 15.355 1.036 1.00 84.31 169 LYS A CA 1
ATOM 1379 C C . LYS A 1 169 ? 11.447 15.536 1.000 1.00 84.31 169 LYS A C 1
ATOM 1381 O O . LYS A 1 169 ? 10.875 15.635 -0.085 1.00 84.31 169 LYS A O 1
ATOM 1386 N N . THR A 1 170 ? 10.772 15.610 2.150 1.00 83.19 170 THR A N 1
ATOM 1387 C CA . THR A 1 170 ? 9.303 15.744 2.180 1.00 83.19 170 THR A CA 1
ATOM 1388 C C . THR A 1 170 ? 8.814 16.970 1.397 1.00 83.19 170 THR A C 1
ATOM 1390 O O . THR A 1 170 ? 7.792 16.882 0.719 1.00 83.19 170 THR A O 1
ATOM 1393 N N . ASP A 1 171 ? 9.560 18.076 1.412 1.00 86.75 171 ASP A N 1
ATOM 1394 C CA . ASP A 1 171 ? 9.213 19.302 0.676 1.00 86.75 171 ASP A CA 1
ATOM 1395 C C . ASP A 1 171 ? 9.170 19.073 -0.845 1.00 86.75 171 ASP A C 1
ATOM 1397 O O . ASP A 1 171 ? 8.348 19.658 -1.549 1.00 86.75 171 ASP A O 1
ATOM 1401 N N . GLN A 1 172 ? 9.983 18.141 -1.357 1.00 89.12 172 GLN A N 1
ATOM 1402 C CA . GLN A 1 172 ? 9.963 17.732 -2.765 1.00 89.12 172 GLN A CA 1
ATOM 1403 C C . GLN A 1 172 ? 8.740 16.861 -3.101 1.00 89.12 172 GLN A C 1
ATOM 1405 O O . GLN A 1 172 ? 8.341 16.780 -4.263 1.00 89.12 172 GLN A O 1
ATOM 1410 N N . MET A 1 173 ? 8.123 16.221 -2.100 1.00 89.56 173 MET A N 1
ATOM 1411 C CA . MET A 1 173 ? 6.920 15.393 -2.260 1.00 89.56 173 MET A CA 1
ATOM 1412 C C . MET A 1 173 ? 5.630 16.224 -2.258 1.00 89.56 173 MET A C 1
ATOM 1414 O O . MET A 1 173 ? 4.639 15.808 -2.863 1.00 89.56 173 MET A O 1
ATOM 1418 N N . GLU A 1 174 ? 5.617 17.383 -1.587 1.00 90.19 174 GLU A N 1
ATOM 1419 C CA . GLU A 1 174 ? 4.423 18.228 -1.402 1.00 90.19 174 GLU A CA 1
ATOM 1420 C C . GLU A 1 174 ? 3.659 18.589 -2.689 1.00 90.19 174 GLU A C 1
ATOM 1422 O O . GLU A 1 174 ? 2.423 18.586 -2.652 1.00 90.19 174 GLU A O 1
ATOM 1427 N N . PRO A 1 175 ? 4.314 18.829 -3.843 1.00 92.94 175 PRO A N 1
ATOM 1428 C CA . PRO A 1 175 ? 3.607 19.100 -5.095 1.00 92.94 175 PRO A CA 1
ATOM 1429 C C . PRO A 1 175 ? 2.845 17.892 -5.665 1.00 92.94 175 PRO A C 1
ATOM 1431 O O . PRO A 1 175 ? 1.933 18.060 -6.478 1.00 92.94 175 PRO A O 1
ATOM 1434 N N . TYR A 1 176 ? 3.221 16.670 -5.281 1.00 92.31 176 TYR A N 1
ATOM 1435 C CA . TYR A 1 176 ? 2.771 15.435 -5.934 1.00 92.31 176 TYR A CA 1
ATOM 1436 C C . TYR A 1 176 ? 1.899 14.558 -5.036 1.00 92.31 176 TYR A C 1
ATOM 1438 O O . TYR A 1 176 ? 0.996 13.859 -5.515 1.00 92.31 176 TYR A O 1
ATOM 1446 N N . VAL A 1 177 ? 2.135 14.615 -3.726 1.00 92.62 177 VAL A N 1
ATOM 1447 C CA . VAL A 1 177 ? 1.454 13.796 -2.728 1.00 92.62 177 VAL A CA 1
ATOM 1448 C C . VAL A 1 177 ? 0.420 14.649 -1.983 1.00 92.62 177 VAL A C 1
ATOM 1450 O O . VAL A 1 177 ? 0.731 15.749 -1.531 1.00 92.62 177 VAL A O 1
ATOM 1453 N N . PRO A 1 178 ? -0.832 14.179 -1.808 1.00 94.75 178 PRO A N 1
ATOM 1454 C CA . PRO A 1 178 ? -1.841 14.949 -1.094 1.00 94.75 178 PRO A CA 1
ATOM 1455 C C . PRO A 1 178 ? -1.385 15.339 0.318 1.00 94.75 178 PRO A C 1
ATOM 1457 O O . PRO A 1 178 ? -0.945 14.483 1.085 1.00 94.75 178 PRO A O 1
ATOM 1460 N N . LYS A 1 179 ? -1.588 16.606 0.707 1.00 93.19 179 LYS A N 1
ATOM 1461 C CA . LYS A 1 179 ? -1.148 17.150 2.009 1.00 93.19 179 LYS A CA 1
ATOM 1462 C C . LYS A 1 179 ? -1.548 16.290 3.213 1.00 93.19 179 LYS A C 1
ATOM 1464 O O . LYS A 1 179 ? -0.771 16.135 4.150 1.00 93.19 179 LYS A O 1
ATOM 1469 N N . TYR A 1 180 ? -2.750 15.706 3.197 1.00 92.94 180 TYR A N 1
ATOM 1470 C CA . TYR A 1 180 ? -3.200 14.834 4.286 1.00 92.94 180 TYR A CA 1
ATOM 1471 C C . TYR A 1 180 ? -2.374 13.541 4.382 1.00 92.94 180 TYR A C 1
ATOM 1473 O O . TYR A 1 180 ? -2.091 13.112 5.492 1.00 92.94 180 TYR A O 1
ATOM 1481 N N . MET A 1 181 ? -1.936 12.962 3.256 1.00 92.75 181 MET A N 1
ATOM 1482 C CA . MET A 1 181 ? -1.071 11.774 3.236 1.00 92.75 181 MET A CA 1
ATOM 1483 C C . MET A 1 181 ? 0.310 12.106 3.800 1.00 92.75 181 MET A C 1
ATOM 1485 O O . MET A 1 181 ? 0.818 11.358 4.627 1.00 92.75 181 MET A O 1
ATOM 1489 N N . ILE A 1 182 ? 0.875 13.259 3.426 1.00 90.94 182 ILE A N 1
ATOM 1490 C CA . ILE A 1 182 ? 2.156 13.747 3.961 1.00 90.94 182 ILE A CA 1
ATOM 1491 C C . ILE A 1 182 ? 2.060 13.979 5.469 1.00 90.94 182 ILE A C 1
ATOM 1493 O O . ILE A 1 182 ? 2.925 13.556 6.233 1.00 90.94 182 ILE A O 1
ATOM 1497 N N . ARG A 1 183 ? 0.972 14.604 5.931 1.00 90.88 183 ARG A N 1
ATOM 1498 C CA . ARG A 1 183 ? 0.715 14.770 7.364 1.00 90.88 183 ARG A CA 1
ATOM 1499 C C . ARG A 1 183 ? 0.628 13.420 8.075 1.00 90.88 183 ARG A C 1
ATOM 1501 O O . ARG A 1 183 ? 1.210 13.269 9.145 1.00 90.88 183 ARG A O 1
ATOM 1508 N N . THR A 1 184 ? -0.074 12.447 7.495 1.00 89.44 184 THR A N 1
ATOM 1509 C CA . THR A 1 184 ? -0.176 11.094 8.056 1.00 89.44 184 THR A CA 1
ATOM 1510 C C . THR A 1 184 ? 1.181 10.387 8.092 1.00 89.44 184 THR A C 1
ATOM 1512 O O . THR A 1 184 ? 1.487 9.755 9.099 1.00 89.44 184 THR A O 1
ATOM 1515 N N . LEU A 1 185 ? 2.015 10.550 7.061 1.00 89.69 185 LEU A N 1
ATOM 1516 C CA . LEU A 1 185 ? 3.388 10.043 7.014 1.00 89.69 185 LEU A CA 1
ATOM 1517 C C . LEU A 1 185 ? 4.235 10.628 8.151 1.00 89.69 185 LEU A C 1
ATOM 1519 O O . LEU A 1 185 ? 4.771 9.880 8.966 1.00 89.69 185 LEU A O 1
ATOM 1523 N N . ARG A 1 186 ? 4.274 11.965 8.274 1.00 88.88 186 ARG A N 1
ATOM 1524 C CA . ARG A 1 186 ? 4.993 12.671 9.353 1.00 88.88 186 ARG A CA 1
ATOM 1525 C C . ARG A 1 186 ? 4.528 12.199 10.739 1.00 88.88 186 ARG A C 1
ATOM 1527 O O . ARG A 1 186 ? 5.347 11.981 11.626 1.00 88.88 186 ARG A O 1
ATOM 1534 N N . GLN A 1 187 ? 3.224 11.978 10.923 1.00 88.50 187 GLN A N 1
ATOM 1535 C CA . GLN A 1 187 ? 2.668 11.430 12.167 1.00 88.50 187 GLN A CA 1
ATOM 1536 C C . GLN A 1 187 ? 3.047 9.958 12.407 1.00 88.50 187 GLN A C 1
ATOM 1538 O O . GLN A 1 187 ? 3.263 9.566 13.551 1.00 88.50 187 GLN A O 1
ATOM 1543 N N . GLY A 1 188 ? 3.108 9.125 11.365 1.00 86.31 188 GLY A N 1
ATOM 1544 C CA . GLY A 1 188 ? 3.561 7.731 11.451 1.00 86.31 188 GLY A CA 1
ATOM 1545 C C . GLY A 1 188 ? 5.009 7.627 11.915 1.00 86.31 188 GLY A C 1
ATOM 1546 O O . GLY A 1 188 ? 5.307 6.953 12.899 1.00 86.31 188 GLY A O 1
ATOM 1547 N N . VAL A 1 189 ? 5.875 8.421 11.295 1.00 85.38 189 VAL A N 1
ATOM 1548 C CA . VAL A 1 189 ? 7.289 8.560 11.659 1.00 85.38 189 VAL A CA 1
ATOM 1549 C C . VAL A 1 189 ? 7.454 9.057 13.089 1.00 85.38 189 VAL A C 1
ATOM 1551 O O . VAL A 1 189 ? 8.168 8.438 13.875 1.00 85.38 189 VAL A O 1
ATOM 1554 N N . ALA A 1 190 ? 6.769 10.145 13.454 1.00 85.44 190 ALA A N 1
ATOM 1555 C CA . ALA A 1 190 ? 6.844 10.694 14.805 1.00 85.44 190 ALA A CA 1
ATOM 1556 C C . ALA A 1 190 ? 6.420 9.663 15.862 1.00 85.44 190 ALA A C 1
ATOM 1558 O O . ALA A 1 190 ? 6.984 9.638 16.950 1.00 85.44 190 ALA A O 1
ATOM 1559 N N . ARG A 1 191 ? 5.478 8.761 15.540 1.00 84.12 191 ARG A N 1
ATOM 1560 C CA . ARG A 1 191 ? 5.112 7.650 16.432 1.00 84.12 191 ARG A CA 1
ATOM 1561 C C . ARG A 1 191 ? 6.195 6.584 16.567 1.00 84.12 191 ARG A C 1
ATOM 1563 O O . ARG A 1 191 ? 6.255 5.935 17.605 1.00 84.12 191 ARG A O 1
ATOM 1570 N N . CYS A 1 192 ? 7.012 6.380 15.538 1.00 83.75 192 CYS A N 1
ATOM 1571 C CA . CYS A 1 192 ? 8.084 5.389 15.564 1.00 83.75 192 CYS A CA 1
ATOM 1572 C C . CYS A 1 192 ? 9.304 5.864 16.365 1.00 83.75 192 CYS A C 1
ATOM 1574 O O . CYS A 1 192 ? 9.939 5.027 16.999 1.00 83.75 192 CYS A O 1
ATOM 1576 N N . PHE A 1 193 ? 9.593 7.173 16.365 1.00 77.88 193 PHE A N 1
ATOM 1577 C CA . PHE A 1 193 ? 10.756 7.765 17.049 1.00 77.88 193 PHE A CA 1
ATOM 1578 C C . PHE A 1 193 ? 10.428 8.515 18.351 1.00 77.88 193 PHE A C 1
ATOM 1580 O O . PHE A 1 193 ? 11.312 8.757 19.166 1.00 77.88 193 PHE A O 1
ATOM 1587 N N . GLY A 1 194 ? 9.170 8.901 18.571 1.00 68.94 194 GLY A N 1
ATOM 1588 C CA . GLY A 1 194 ? 8.724 9.579 19.787 1.00 68.94 194 GLY A CA 1
ATOM 1589 C C . GLY A 1 194 ? 8.384 8.589 20.898 1.00 68.94 194 GLY A C 1
ATOM 1590 O O . GLY A 1 194 ? 7.208 8.391 21.195 1.00 68.94 194 GLY A O 1
ATOM 1591 N N . GLU A 1 195 ? 9.392 7.970 21.513 1.00 54.88 195 GLU A N 1
ATOM 1592 C CA . GLU A 1 195 ? 9.234 6.880 22.497 1.00 54.88 195 GLU A CA 1
ATOM 1593 C C . GLU A 1 195 ? 8.432 7.249 23.768 1.00 54.88 195 GLU A C 1
ATOM 1595 O O . GLU A 1 195 ? 7.929 6.361 24.448 1.00 54.88 195 GLU A O 1
ATOM 1600 N N . GLY A 1 196 ? 8.219 8.536 24.075 1.00 56.31 196 GLY A N 1
ATOM 1601 C CA . GLY A 1 196 ? 7.440 8.970 25.250 1.00 56.31 196 GLY A CA 1
ATOM 1602 C C . GLY A 1 196 ? 5.945 9.199 24.983 1.00 56.31 196 GLY A C 1
ATOM 1603 O O . GLY A 1 196 ? 5.082 8.512 25.524 1.00 56.31 196 GLY A O 1
ATOM 1604 N N . GLN A 1 197 ? 5.609 10.164 24.121 1.00 50.28 197 GLN A N 1
ATOM 1605 C CA . GLN A 1 197 ? 4.215 10.599 23.910 1.00 50.28 197 GLN A CA 1
ATOM 1606 C C . GLN A 1 197 ? 3.428 9.705 22.941 1.00 50.28 197 GLN A C 1
ATOM 1608 O O . GLN A 1 197 ? 2.207 9.570 23.056 1.00 50.28 197 GLN A O 1
ATOM 1613 N N . ALA A 1 198 ? 4.105 9.050 21.991 1.00 53.03 198 ALA A N 1
ATOM 1614 C CA . ALA A 1 198 ? 3.446 8.106 21.093 1.00 53.03 198 ALA A CA 1
ATOM 1615 C C . ALA A 1 198 ? 3.044 6.819 21.817 1.00 53.03 198 ALA A C 1
ATOM 1617 O O . ALA A 1 198 ? 2.074 6.178 21.414 1.00 53.03 198 ALA A O 1
ATOM 1618 N N . GLN A 1 199 ? 3.750 6.464 22.893 1.00 53.75 199 GLN A N 1
ATOM 1619 C CA . GLN A 1 199 ? 3.447 5.307 23.724 1.00 53.75 199 GLN A CA 1
ATOM 1620 C C . GLN A 1 199 ? 2.168 5.530 24.533 1.00 53.75 199 GLN A C 1
ATOM 1622 O O . GLN A 1 199 ? 1.316 4.650 24.553 1.00 53.75 199 GLN A O 1
ATOM 1627 N N . GLU A 1 200 ? 1.950 6.722 25.095 1.00 53.91 200 GLU A N 1
ATOM 1628 C CA . GLU A 1 200 ? 0.667 7.093 25.715 1.00 53.91 200 GLU A CA 1
ATOM 1629 C C . GLU A 1 200 ? -0.468 7.171 24.683 1.00 53.91 200 GLU A C 1
ATOM 1631 O O . GLU A 1 200 ? -1.555 6.627 24.903 1.00 53.91 200 GLU A O 1
ATOM 1636 N N . ALA A 1 201 ? -0.196 7.756 23.510 1.00 52.94 201 ALA A N 1
ATOM 1637 C CA . ALA A 1 201 ? -1.157 7.831 22.413 1.00 52.94 201 ALA A CA 1
ATOM 1638 C C . ALA A 1 201 ? -1.557 6.435 21.874 1.00 52.94 201 ALA A C 1
ATOM 1640 O O . ALA A 1 201 ? -2.717 6.172 21.547 1.00 52.94 201 ALA A O 1
ATOM 1641 N N . ASN A 1 202 ? -0.599 5.512 21.777 1.00 55.06 202 ASN A N 1
ATOM 1642 C CA . ASN A 1 202 ? -0.857 4.128 21.393 1.00 55.06 202 ASN A CA 1
ATOM 1643 C C . ASN A 1 202 ? -1.459 3.323 22.537 1.00 55.06 202 ASN A C 1
ATOM 1645 O O . ASN A 1 202 ? -2.284 2.468 22.258 1.00 55.06 202 ASN A O 1
ATOM 1649 N N . ASN A 1 203 ? -1.121 3.591 23.797 1.00 56.84 203 ASN A N 1
ATOM 1650 C CA . ASN A 1 203 ? -1.719 2.907 24.939 1.00 56.84 203 ASN A CA 1
ATOM 1651 C C . ASN A 1 203 ? -3.201 3.255 25.077 1.00 56.84 203 ASN A C 1
ATOM 1653 O O . ASN A 1 203 ? -3.994 2.352 25.332 1.00 56.84 203 ASN A O 1
ATOM 1657 N N . TRP A 1 204 ? -3.617 4.506 24.839 1.00 56.94 204 TRP A N 1
ATOM 1658 C CA . TRP A 1 204 ? -5.051 4.821 24.827 1.00 56.94 204 TRP A CA 1
ATOM 1659 C C . TRP A 1 204 ? -5.756 4.160 23.636 1.00 56.94 204 TRP A C 1
ATOM 1661 O O . TRP A 1 204 ? -6.813 3.568 23.824 1.00 56.94 204 TRP A O 1
ATOM 1671 N N . ARG A 1 205 ? -5.161 4.176 22.431 1.00 50.91 205 ARG A N 1
ATOM 1672 C CA . ARG A 1 205 ? -5.734 3.496 21.254 1.00 50.91 205 ARG A CA 1
ATOM 1673 C C . ARG A 1 205 ? -5.776 1.984 21.418 1.00 50.91 205 ARG A C 1
ATOM 1675 O O . ARG A 1 205 ? -6.747 1.372 21.002 1.00 50.91 205 ARG A O 1
ATOM 1682 N N . LYS A 1 206 ? -4.749 1.386 22.018 1.00 57.69 206 LYS A N 1
ATOM 1683 C CA . LYS A 1 206 ? -4.667 -0.043 22.319 1.00 57.69 206 LYS A CA 1
ATOM 1684 C C . LYS A 1 206 ? -5.706 -0.413 23.365 1.00 57.69 206 LYS A C 1
ATOM 1686 O O . LYS A 1 206 ? -6.461 -1.326 23.102 1.00 57.69 206 LYS A O 1
ATOM 1691 N N . ARG A 1 207 ? -5.860 0.354 24.450 1.00 59.62 207 ARG A N 1
ATOM 1692 C CA . ARG A 1 207 ? -6.956 0.168 25.422 1.00 59.62 207 ARG A CA 1
ATOM 1693 C C . ARG A 1 207 ? -8.335 0.331 24.782 1.00 59.62 207 ARG A C 1
ATOM 1695 O O . ARG A 1 207 ? -9.242 -0.429 25.093 1.00 59.62 207 ARG A O 1
ATOM 1702 N N . LEU A 1 208 ? -8.490 1.279 23.857 1.00 55.47 208 LEU A N 1
ATOM 1703 C CA . LEU A 1 208 ? -9.728 1.465 23.100 1.00 55.47 208 LEU A CA 1
ATOM 1704 C C . LEU A 1 208 ? -10.008 0.262 22.185 1.00 55.47 208 LEU A C 1
ATOM 1706 O O . LEU A 1 208 ? -11.124 -0.239 22.156 1.00 55.47 208 LEU A O 1
ATOM 1710 N N . LEU A 1 209 ? -8.999 -0.215 21.452 1.00 51.28 209 LEU A N 1
ATOM 1711 C CA . LEU A 1 209 ? -9.099 -1.345 20.526 1.00 51.28 209 LEU A CA 1
ATOM 1712 C C . LEU A 1 209 ? -9.206 -2.693 21.243 1.00 51.28 209 LEU A C 1
ATOM 1714 O O . LEU A 1 209 ? -9.908 -3.564 20.753 1.00 51.28 209 LEU A O 1
ATOM 1718 N N . GLU A 1 210 ? -8.570 -2.864 22.398 1.00 57.72 210 GLU A N 1
ATOM 1719 C CA . GLU A 1 210 ? -8.752 -4.005 23.298 1.00 57.72 210 GLU A CA 1
ATOM 1720 C C . GLU A 1 210 ? -10.150 -3.963 23.903 1.00 57.72 210 GLU A C 1
ATOM 1722 O O . GLU A 1 210 ? -10.827 -4.979 23.887 1.00 57.72 210 GLU A O 1
ATOM 1727 N N . GLY A 1 211 ? -10.648 -2.794 24.318 1.00 53.72 211 GLY A N 1
ATOM 1728 C CA . GLY A 1 211 ? -12.049 -2.620 24.708 1.00 53.72 211 GLY A CA 1
ATOM 1729 C C . GLY A 1 211 ? -13.024 -2.975 23.579 1.00 53.72 211 GLY A C 1
ATOM 1730 O O . GLY A 1 211 ? -14.027 -3.644 23.814 1.00 53.72 211 GLY A O 1
ATOM 1731 N N . LEU A 1 212 ? -12.706 -2.608 22.333 1.00 51.19 212 LEU A N 1
ATOM 1732 C CA . LEU A 1 212 ? -13.475 -2.986 21.140 1.00 51.19 212 LEU A CA 1
ATOM 1733 C C . LEU A 1 212 ? -13.320 -4.474 20.776 1.00 51.19 212 LEU A C 1
ATOM 1735 O O . LEU A 1 212 ? -14.266 -5.087 20.290 1.00 51.19 212 LEU A O 1
ATOM 1739 N N . GLY A 1 213 ? -12.153 -5.070 21.017 1.00 52.62 213 GLY A N 1
ATOM 1740 C CA . GLY A 1 213 ? -11.872 -6.493 20.825 1.00 52.62 213 GLY A CA 1
ATOM 1741 C C . GLY A 1 213 ? -12.590 -7.364 21.854 1.00 52.62 213 GLY A C 1
ATOM 1742 O O . GLY A 1 213 ? -13.209 -8.355 21.480 1.00 52.62 213 GLY A O 1
ATOM 1743 N N . TYR A 1 214 ? -12.611 -6.943 23.121 1.00 49.41 214 TYR A N 1
ATOM 1744 C CA . TYR A 1 214 ? -13.449 -7.517 24.175 1.00 49.41 214 TYR A CA 1
ATOM 1745 C C . TYR A 1 214 ? -14.932 -7.352 23.851 1.00 49.41 214 TYR A C 1
ATOM 1747 O O . TYR A 1 214 ? -15.693 -8.292 24.038 1.00 49.41 214 TYR A O 1
ATOM 1755 N N . ALA A 1 215 ? -15.349 -6.209 23.299 1.00 45.84 215 ALA A N 1
ATOM 1756 C CA . ALA A 1 215 ? -16.722 -6.027 22.833 1.00 45.84 215 ALA A CA 1
ATOM 1757 C C . ALA A 1 215 ? -17.065 -6.963 21.662 1.00 45.84 215 ALA A C 1
ATOM 1759 O O . ALA A 1 215 ? -18.167 -7.499 21.612 1.00 45.84 215 ALA A O 1
ATOM 1760 N N . ARG A 1 216 ? -16.124 -7.226 20.746 1.00 43.38 216 ARG A N 1
ATOM 1761 C CA . ARG A 1 216 ? -16.295 -8.224 19.681 1.00 43.38 216 ARG A CA 1
ATOM 1762 C C . ARG A 1 216 ? -16.408 -9.641 20.248 1.00 43.38 216 ARG A C 1
ATOM 1764 O O . ARG A 1 216 ? -17.323 -10.352 19.859 1.00 43.38 216 ARG A O 1
ATOM 1771 N N . ALA A 1 217 ? -15.555 -10.008 21.204 1.00 47.97 217 ALA A N 1
ATOM 1772 C CA . ALA A 1 217 ? -15.626 -11.294 21.897 1.00 47.97 217 ALA A CA 1
ATOM 1773 C C . ALA A 1 217 ? -16.925 -11.453 22.713 1.00 47.97 217 ALA A C 1
ATOM 1775 O O . ALA A 1 217 ? -17.511 -12.528 22.726 1.00 47.97 217 ALA A O 1
ATOM 1776 N N . LEU A 1 218 ? -17.425 -10.382 23.338 1.00 42.50 218 LEU A N 1
ATOM 1777 C CA . LEU A 1 218 ? -18.715 -10.361 24.039 1.00 42.50 218 LEU A CA 1
ATOM 1778 C C . LEU A 1 218 ? -19.902 -10.489 23.075 1.00 42.50 218 LEU A C 1
ATOM 1780 O O . LEU A 1 218 ? -20.876 -11.167 23.392 1.00 42.50 218 LEU A O 1
ATOM 1784 N N . VAL A 1 219 ? -19.828 -9.882 21.888 1.00 46.75 219 VAL A N 1
ATOM 1785 C CA . VAL A 1 219 ? -20.844 -10.044 20.834 1.00 46.75 219 VAL A CA 1
ATOM 1786 C C . VAL A 1 219 ? -20.813 -11.463 20.255 1.00 46.75 219 VAL A C 1
ATOM 1788 O O . VAL A 1 219 ? -21.870 -12.044 20.030 1.00 46.75 219 VAL A O 1
ATOM 1791 N N . ASP A 1 220 ? -19.631 -12.057 20.088 1.00 48.22 220 ASP A N 1
ATOM 1792 C CA . ASP A 1 220 ? -19.486 -13.449 19.642 1.00 48.22 220 ASP A CA 1
ATOM 1793 C C . ASP A 1 220 ? -19.913 -14.467 20.724 1.00 48.22 220 ASP A C 1
ATOM 1795 O O . ASP A 1 220 ? -20.362 -15.557 20.383 1.00 48.22 220 ASP A O 1
ATOM 1799 N N . LEU A 1 221 ? -19.855 -14.114 22.016 1.00 43.31 221 LEU A N 1
ATOM 1800 C CA . LEU A 1 221 ? -20.375 -14.933 23.126 1.00 43.31 221 LEU A CA 1
ATOM 1801 C C . LEU A 1 221 ? -21.893 -14.792 23.337 1.00 43.31 221 LEU A C 1
ATOM 1803 O O . LEU A 1 221 ? -22.531 -15.718 23.830 1.00 43.31 221 LEU A O 1
ATOM 1807 N N . THR A 1 222 ? -22.489 -13.658 22.961 1.00 48.69 222 THR A N 1
ATOM 1808 C CA . THR A 1 222 ? -23.938 -13.400 23.111 1.00 48.69 222 THR A CA 1
ATOM 1809 C C . THR A 1 222 ? -24.744 -13.716 21.849 1.00 48.69 222 THR A C 1
ATOM 1811 O O . THR A 1 222 ? -25.936 -14.006 21.937 1.00 48.69 222 THR A O 1
ATOM 1814 N N . GLY A 1 223 ? -24.099 -13.736 20.679 1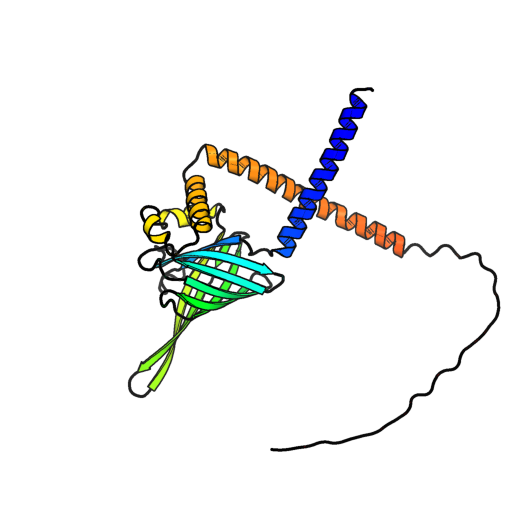.00 44.47 223 GLY A N 1
ATOM 1815 C CA . GLY A 1 223 ? -24.706 -14.108 19.398 1.00 44.47 223 GLY A CA 1
ATOM 1816 C C . GLY A 1 223 ? -25.302 -15.526 19.353 1.00 44.47 223 GLY A C 1
ATOM 1817 O O . GLY A 1 223 ? -26.430 -15.669 18.881 1.00 44.47 223 GLY A O 1
ATOM 1818 N N . PRO A 1 224 ? -24.618 -16.571 19.862 1.00 50.66 224 PRO A N 1
ATOM 1819 C CA . PRO A 1 224 ? -25.159 -17.930 19.896 1.00 50.66 224 PRO A CA 1
ATOM 1820 C C . PRO A 1 224 ? -26.412 -18.046 20.774 1.00 50.66 224 PRO A C 1
ATOM 1822 O O . PRO A 1 224 ? -27.376 -18.685 20.366 1.00 50.66 224 PRO A O 1
ATOM 1825 N N . LEU A 1 225 ? -26.435 -17.354 21.920 1.00 53.31 225 LEU A N 1
ATOM 1826 C CA . LEU A 1 225 ? -27.563 -17.357 22.860 1.00 53.31 225 LEU A CA 1
ATOM 1827 C C . LEU A 1 225 ? -28.796 -16.637 22.294 1.00 53.31 225 LEU A C 1
ATOM 1829 O O . LEU A 1 225 ? -29.907 -17.150 22.395 1.00 53.31 225 LEU A O 1
ATOM 1833 N N . ALA A 1 226 ? -28.606 -15.493 21.628 1.00 54.59 226 ALA A N 1
ATOM 1834 C CA . ALA A 1 226 ? -29.698 -14.778 20.964 1.00 54.59 226 ALA A CA 1
ATOM 1835 C C . ALA A 1 226 ? -30.280 -15.577 19.780 1.00 54.59 226 ALA A C 1
ATOM 1837 O O . ALA A 1 226 ? -31.491 -15.580 19.558 1.00 54.59 226 ALA A O 1
ATOM 1838 N N . MET A 1 227 ? -29.431 -16.300 19.037 1.00 54.75 227 MET A N 1
ATOM 1839 C CA . MET A 1 227 ? -29.893 -17.182 17.962 1.00 54.75 227 MET A CA 1
ATOM 1840 C C . MET A 1 227 ? -30.589 -18.447 18.484 1.00 54.75 227 MET A C 1
ATOM 1842 O O . MET A 1 227 ? -31.518 -18.925 17.834 1.00 54.75 227 MET A O 1
ATOM 1846 N N . GLU A 1 228 ? -30.197 -18.981 19.645 1.00 64.75 228 GLU A N 1
ATOM 1847 C CA . GLU A 1 228 ? -30.907 -20.088 20.299 1.00 64.75 228 GLU A CA 1
ATOM 1848 C C . GLU A 1 228 ? -32.274 -19.669 20.846 1.00 64.75 228 GLU A C 1
ATOM 1850 O O . GLU A 1 228 ? -33.243 -20.391 20.615 1.00 64.75 228 GLU A O 1
ATOM 1855 N N . GLU A 1 229 ? -32.400 -18.496 21.475 1.00 66.31 229 GLU A N 1
ATOM 1856 C CA . GLU A 1 229 ? -33.703 -17.964 21.902 1.00 66.31 229 GLU A CA 1
ATOM 1857 C C . GLU A 1 229 ? -34.640 -17.717 20.715 1.00 66.31 229 GLU A C 1
ATOM 1859 O O . GLU A 1 229 ? -35.826 -18.050 20.773 1.00 66.31 229 GLU A O 1
ATOM 1864 N N . GLU A 1 230 ? -34.132 -17.174 19.605 1.00 64.19 230 GLU A N 1
ATOM 1865 C CA . GLU A 1 230 ? -34.958 -16.955 18.417 1.00 64.19 230 GLU A CA 1
ATOM 1866 C C . GLU A 1 230 ? -35.338 -18.276 17.732 1.00 64.19 230 GLU A C 1
ATOM 1868 O O . GLU A 1 230 ? -36.470 -18.438 17.267 1.00 64.19 230 GLU A O 1
ATOM 1873 N N . LYS A 1 231 ? -34.441 -19.269 17.737 1.00 74.50 231 LYS A N 1
ATOM 1874 C CA . LYS A 1 231 ? -34.741 -20.625 17.264 1.00 74.50 231 LYS A CA 1
ATOM 1875 C C . LYS A 1 231 ? -35.774 -21.318 18.157 1.00 74.50 231 LYS A C 1
ATOM 1877 O O . LYS A 1 231 ? -36.676 -21.956 17.625 1.00 74.50 231 LYS A O 1
ATOM 1882 N N . GLN A 1 232 ? -35.704 -21.149 19.478 1.00 75.44 232 GLN A N 1
ATOM 1883 C CA . GLN A 1 232 ? -36.704 -21.659 20.423 1.00 75.44 232 GLN A CA 1
ATOM 1884 C C . GLN A 1 232 ? -38.056 -20.956 20.261 1.00 75.44 232 GLN A C 1
ATOM 1886 O O . GLN A 1 232 ? -39.082 -21.627 20.245 1.00 75.44 232 GLN A O 1
ATOM 1891 N N . ARG A 1 233 ? -38.082 -19.635 20.041 1.00 70.62 233 ARG A N 1
ATOM 1892 C CA . ARG A 1 233 ? -39.319 -18.894 19.729 1.00 70.62 233 ARG A CA 1
ATOM 1893 C C . ARG A 1 233 ? -39.964 -19.338 18.420 1.00 70.62 233 ARG A C 1
ATOM 1895 O O . ARG A 1 233 ? -41.185 -19.384 18.343 1.00 70.62 233 ARG A O 1
ATOM 1902 N N . ARG A 1 234 ? -39.165 -19.664 17.400 1.00 70.62 234 ARG A N 1
ATOM 1903 C CA . ARG A 1 234 ? -39.666 -20.186 16.115 1.00 70.62 234 ARG A CA 1
ATOM 1904 C C . ARG A 1 234 ? -40.070 -21.660 16.185 1.00 70.62 234 ARG A C 1
ATOM 1906 O O . ARG A 1 234 ? -40.926 -22.077 15.416 1.00 70.62 234 ARG A O 1
ATOM 1913 N N . ALA A 1 235 ? -39.451 -22.436 17.074 1.00 72.31 235 ALA A N 1
ATOM 1914 C CA . ALA A 1 235 ? -39.795 -23.834 17.323 1.00 72.31 235 ALA A CA 1
ATOM 1915 C C . ALA A 1 235 ? -40.963 -24.001 18.309 1.00 72.31 235 ALA A C 1
ATOM 1917 O O . ALA A 1 235 ? -41.535 -25.087 18.386 1.00 72.31 235 ALA A O 1
ATOM 1918 N N . ALA A 1 236 ? -41.323 -22.951 19.054 1.00 71.25 236 ALA A N 1
ATOM 1919 C CA . ALA A 1 236 ? -42.496 -22.957 19.909 1.00 71.25 236 ALA A CA 1
ATOM 1920 C C . ALA A 1 236 ? -43.750 -23.117 19.028 1.00 71.25 236 ALA A C 1
ATOM 1922 O O . ALA A 1 236 ? -43.994 -22.276 18.158 1.00 71.25 236 ALA A O 1
ATOM 1923 N N . PRO A 1 237 ? -44.537 -24.191 19.210 1.00 61.19 237 PRO A N 1
ATOM 1924 C CA . PRO A 1 237 ? -45.758 -24.379 18.447 1.00 61.19 237 PRO A CA 1
ATOM 1925 C C . PRO A 1 237 ? -46.684 -23.195 18.713 1.00 61.19 237 PRO A C 1
ATOM 1927 O O . PRO A 1 237 ? -46.910 -22.821 19.867 1.00 61.19 237 PRO A O 1
ATOM 1930 N N . ALA A 1 238 ? -47.187 -22.586 17.637 1.00 61.25 238 ALA A N 1
ATOM 1931 C CA . ALA A 1 238 ? -48.174 -21.523 17.729 1.00 61.25 238 ALA A CA 1
ATOM 1932 C C . ALA A 1 238 ? -49.315 -22.001 18.635 1.00 61.25 238 ALA A C 1
ATOM 1934 O O . ALA A 1 238 ? -49.886 -23.069 18.403 1.00 61.25 238 ALA A O 1
ATOM 1935 N N . ALA A 1 239 ? -49.596 -21.235 19.693 1.00 58.06 239 ALA A N 1
ATOM 1936 C CA . ALA A 1 239 ? -50.702 -21.529 20.590 1.00 58.06 239 ALA A CA 1
ATOM 1937 C C . ALA A 1 239 ? -51.972 -21.734 19.746 1.00 58.06 239 ALA A C 1
ATOM 1939 O O . ALA A 1 239 ? -52.218 -20.933 18.837 1.00 58.06 239 ALA A O 1
ATOM 1940 N N . PRO A 1 240 ? -52.741 -22.811 19.983 1.00 49.72 240 PRO A N 1
ATOM 1941 C CA . PRO A 1 240 ? -53.887 -23.135 19.153 1.00 49.72 240 PRO A CA 1
ATOM 1942 C C . PRO A 1 240 ? -54.862 -21.961 19.176 1.00 49.72 240 PRO A C 1
ATOM 1944 O O . PRO A 1 240 ? -55.374 -21.579 20.229 1.00 49.72 240 PRO A O 1
ATOM 1947 N N . ALA A 1 241 ? -55.081 -21.375 18.000 1.00 48.47 241 ALA A N 1
ATOM 1948 C CA . ALA A 1 241 ? -56.091 -20.358 17.799 1.00 48.47 241 ALA A CA 1
ATOM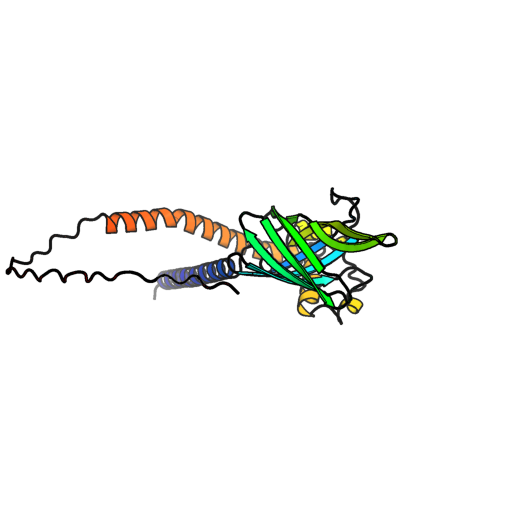 1949 C C . ALA A 1 241 ? -57.454 -20.982 18.116 1.00 48.47 241 ALA A C 1
ATOM 1951 O O . ALA A 1 241 ? -57.957 -21.833 17.384 1.00 48.47 241 ALA A O 1
ATOM 1952 N N . THR A 1 242 ? -58.040 -20.578 19.236 1.00 52.38 242 THR A N 1
ATOM 1953 C CA . THR A 1 242 ? -59.429 -20.860 19.583 1.00 52.38 242 THR A CA 1
ATOM 1954 C C . THR A 1 242 ? -60.332 -20.043 18.659 1.00 52.38 242 THR A C 1
ATOM 1956 O O . THR A 1 242 ? -60.729 -18.925 18.974 1.00 52.38 242 THR A O 1
ATOM 1959 N N . GLY A 1 243 ? -60.623 -20.599 17.482 1.00 42.75 243 GLY A N 1
ATOM 1960 C CA . GLY A 1 243 ? -61.544 -20.037 16.499 1.00 42.75 243 GLY A CA 1
ATOM 1961 C C . GLY A 1 243 ? -62.316 -21.148 15.795 1.00 42.75 243 GLY A C 1
ATOM 1962 O O . GLY A 1 243 ? -61.728 -21.981 15.113 1.00 42.75 243 GLY A O 1
ATOM 1963 N N . SER A 1 244 ? -63.626 -21.172 16.024 1.00 44.44 244 SER A N 1
ATOM 1964 C CA . SER A 1 244 ? -64.600 -22.164 15.560 1.00 44.44 244 SER A CA 1
ATOM 1965 C C . SER A 1 244 ? -64.642 -22.357 14.031 1.00 44.44 244 SER A C 1
ATOM 1967 O O . SER A 1 244 ? -64.346 -21.422 13.287 1.00 44.44 244 SER A O 1
ATOM 1969 N N . PRO A 1 245 ? -65.057 -23.547 13.549 1.00 46.84 245 PRO A N 1
ATOM 1970 C CA . PRO A 1 245 ? -65.050 -23.903 12.134 1.00 46.84 245 PRO A CA 1
ATOM 1971 C C . PRO A 1 245 ? -66.248 -23.299 11.390 1.00 46.84 245 PRO A C 1
ATOM 1973 O O . PRO A 1 245 ? -67.399 -23.539 11.751 1.00 46.84 245 PRO A O 1
ATOM 1976 N N . GLY A 1 246 ? -65.963 -22.550 10.325 1.00 40.59 246 GLY A N 1
ATOM 1977 C CA . GLY A 1 246 ? -66.944 -22.045 9.368 1.00 40.59 246 GLY A CA 1
ATOM 1978 C C . GLY A 1 246 ? -66.491 -22.335 7.938 1.00 40.59 246 GLY A C 1
ATOM 1979 O O . GLY A 1 246 ? -65.578 -21.691 7.441 1.00 40.59 246 GLY A O 1
ATOM 1980 N N . GLU A 1 247 ? -67.122 -23.357 7.362 1.00 41.81 247 GLU A N 1
ATOM 1981 C CA . GLU A 1 247 ? -67.478 -23.570 5.952 1.00 41.81 247 GLU A CA 1
ATOM 1982 C C . GLU A 1 247 ? -66.462 -23.361 4.806 1.00 41.81 247 GLU A C 1
ATOM 1984 O O . GLU A 1 247 ? -65.975 -22.275 4.508 1.00 41.81 247 GLU A O 1
ATOM 1989 N N . LEU A 1 248 ? -66.272 -24.484 4.098 1.00 48.16 248 LEU A N 1
ATOM 1990 C CA . LEU A 1 248 ? -65.931 -24.669 2.685 1.00 48.16 248 LEU A CA 1
ATOM 1991 C C . LEU A 1 248 ? -66.082 -23.440 1.770 1.00 48.16 248 LEU A C 1
ATOM 1993 O O . LEU A 1 248 ? -67.191 -22.956 1.588 1.00 48.16 248 LEU A O 1
ATOM 1997 N N . MET A 1 249 ? -65.028 -23.148 0.997 1.00 36.94 249 MET A N 1
ATOM 1998 C CA . MET A 1 249 ? -65.111 -22.993 -0.465 1.00 36.94 249 MET A CA 1
ATOM 1999 C C . MET A 1 249 ? -63.747 -23.292 -1.109 1.00 36.94 249 MET A C 1
ATOM 2001 O O . MET A 1 249 ? -62.757 -22.605 -0.871 1.00 36.94 249 MET A O 1
ATOM 2005 N N . THR A 1 250 ? -63.708 -24.331 -1.939 1.00 47.72 250 THR A N 1
ATOM 2006 C CA . THR A 1 250 ? -62.674 -24.595 -2.950 1.00 47.72 250 THR A CA 1
ATOM 2007 C C . THR A 1 250 ? -62.800 -23.600 -4.104 1.00 47.72 250 THR A C 1
ATOM 2009 O O . THR A 1 250 ? -63.886 -23.527 -4.680 1.00 47.72 250 THR A O 1
ATOM 2012 N N . PRO A 1 251 ? -61.717 -22.922 -4.526 1.00 42.75 251 PRO A N 1
ATOM 2013 C CA . PRO A 1 251 ? -61.636 -22.331 -5.851 1.00 42.75 251 PRO A CA 1
ATOM 2014 C C . PRO A 1 251 ? -60.771 -23.178 -6.789 1.00 42.75 251 PRO A C 1
ATOM 2016 O O . PRO A 1 251 ? -59.742 -23.745 -6.415 1.00 42.75 251 PRO A O 1
ATOM 2019 N N . GLU A 1 252 ? -61.256 -23.237 -8.020 1.00 39.22 252 GLU A N 1
ATOM 2020 C CA . GLU A 1 252 ? -60.777 -23.965 -9.187 1.00 39.22 252 GLU A CA 1
ATOM 2021 C C . GLU A 1 252 ? -59.303 -23.720 -9.545 1.00 39.22 252 GLU A C 1
ATOM 2023 O O . GLU A 1 252 ? -58.760 -22.623 -9.408 1.00 39.22 252 GLU A O 1
ATOM 2028 N N . GLN A 1 253 ? -58.678 -24.762 -10.101 1.00 43.94 253 GLN A N 1
ATOM 2029 C CA . GLN A 1 253 ? -57.442 -24.663 -10.874 1.00 43.94 253 GLN A CA 1
ATOM 2030 C C . GLN A 1 253 ? -57.680 -23.883 -12.176 1.00 43.94 253 GLN A C 1
ATOM 2032 O O . GLN A 1 253 ? -58.552 -24.275 -12.952 1.00 43.94 253 GLN A O 1
ATOM 2037 N N . PRO A 1 254 ? -56.836 -22.893 -12.515 1.00 46.19 254 PRO A N 1
ATOM 2038 C CA . PRO A 1 254 ? -56.738 -22.411 -13.880 1.00 46.19 254 PRO A CA 1
ATOM 2039 C C . PRO A 1 254 ? -55.742 -23.254 -14.680 1.00 46.19 254 PRO A C 1
ATOM 2041 O O . PRO A 1 254 ? -54.578 -23.444 -14.317 1.00 46.19 254 PRO A O 1
ATOM 2044 N N . SER A 1 255 ? -56.257 -23.736 -15.799 1.00 42.53 255 SER A N 1
ATOM 2045 C CA . SER A 1 255 ? -55.633 -24.477 -16.885 1.00 42.53 255 SER A CA 1
ATOM 2046 C C . SER A 1 255 ? -54.375 -23.797 -17.444 1.00 42.53 255 SER A C 1
ATOM 2048 O O . SER A 1 255 ? -54.352 -22.590 -17.682 1.00 42.53 255 SER A O 1
ATOM 2050 N N . ARG A 1 256 ? -53.343 -24.597 -17.739 1.00 42.16 256 ARG A N 1
ATOM 2051 C CA . ARG A 1 256 ? -52.214 -24.208 -18.604 1.00 42.16 256 ARG A CA 1
ATOM 2052 C C . ARG A 1 256 ? -52.692 -24.024 -20.050 1.00 42.16 256 ARG A C 1
ATOM 2054 O O . ARG A 1 256 ? -53.351 -24.934 -20.553 1.00 42.16 256 ARG A O 1
ATOM 2061 N N . PRO A 1 257 ? -52.257 -22.979 -20.769 1.00 55.59 257 PRO A N 1
ATOM 2062 C CA . PRO A 1 257 ? -52.161 -23.042 -22.215 1.00 55.59 257 PRO A CA 1
ATOM 2063 C C . PRO A 1 257 ? -50.798 -23.605 -22.644 1.00 55.59 257 PRO A C 1
ATOM 2065 O O . PRO A 1 257 ? -49.750 -23.280 -22.081 1.00 55.59 257 PRO A O 1
ATOM 2068 N N . ALA A 1 258 ? -50.861 -24.478 -23.644 1.00 48.50 258 ALA A N 1
ATOM 2069 C CA . ALA A 1 258 ? -49.752 -24.910 -24.478 1.00 48.50 258 ALA A CA 1
ATOM 2070 C C . ALA A 1 258 ? -49.524 -23.897 -25.615 1.00 48.50 258 ALA A C 1
ATOM 2072 O O . ALA A 1 258 ? -50.489 -23.368 -26.161 1.00 48.50 258 ALA A O 1
ATOM 2073 N N . SER A 1 259 ? -48.260 -23.667 -25.964 1.00 48.41 259 SER A N 1
ATOM 2074 C CA . SER A 1 259 ? -47.784 -23.127 -27.251 1.00 48.41 259 SER A CA 1
ATOM 2075 C C . SER A 1 259 ? -46.256 -23.261 -27.230 1.00 48.41 259 SER A C 1
ATOM 2077 O O . SER A 1 259 ? -45.605 -22.672 -26.369 1.00 48.41 259 SER A O 1
ATOM 2079 N N . ASP A 1 260 ? -45.687 -24.282 -27.862 1.00 42.41 260 ASP A N 1
ATOM 2080 C CA . ASP A 1 260 ? -45.334 -24.379 -29.289 1.00 42.41 260 ASP A CA 1
ATOM 2081 C C . ASP A 1 260 ? -44.322 -23.322 -29.766 1.00 42.41 260 ASP A C 1
ATOM 2083 O O . ASP A 1 260 ? -44.598 -22.128 -29.784 1.00 42.41 260 ASP A O 1
ATOM 2087 N N . SER A 1 261 ? -43.138 -23.854 -30.111 1.00 47.34 261 SER A N 1
ATOM 2088 C CA . SER A 1 261 ? -42.235 -23.508 -31.221 1.00 47.34 261 SER A CA 1
ATOM 2089 C C . SER A 1 261 ? -42.108 -22.046 -31.666 1.00 47.34 261 SER A C 1
ATOM 2091 O O . SER A 1 261 ? -43.062 -21.489 -32.194 1.00 47.34 261 SER A O 1
ATOM 2093 N N . ASP A 1 262 ? -40.874 -21.531 -31.716 1.00 53.03 262 ASP A N 1
ATOM 2094 C CA . ASP A 1 262 ? -40.290 -21.268 -33.040 1.00 53.03 262 ASP A CA 1
ATOM 2095 C C . ASP A 1 262 ? -38.752 -21.244 -33.038 1.00 53.03 262 ASP A C 1
ATOM 2097 O O . ASP A 1 262 ? -38.082 -20.726 -32.143 1.00 53.03 262 ASP A O 1
ATOM 2101 N N . SER A 1 263 ? -38.245 -21.866 -34.090 1.00 49.31 263 SER A N 1
ATOM 2102 C CA . SER A 1 263 ? -36.904 -21.874 -34.649 1.00 49.31 263 SER A CA 1
ATOM 2103 C C . SER A 1 263 ? -36.419 -20.493 -35.102 1.00 49.31 263 SER A C 1
ATOM 2105 O O . SER A 1 263 ? -37.195 -19.647 -35.531 1.00 49.31 263 SER A O 1
ATOM 2107 N N . GLY A 1 264 ? -35.101 -20.289 -35.085 1.00 47.03 264 GLY A N 1
ATOM 2108 C CA . GLY A 1 264 ? -34.482 -19.081 -35.629 1.00 47.03 264 GLY A CA 1
ATOM 2109 C C . GLY A 1 264 ? -32.966 -19.181 -35.723 1.00 47.03 264 GLY A C 1
ATOM 2110 O O . GLY A 1 264 ? -32.249 -18.463 -35.034 1.00 47.03 264 GLY A O 1
ATOM 2111 N N . GLU A 1 265 ? -32.483 -20.092 -36.569 1.00 49.59 265 GLU A N 1
ATOM 2112 C CA . GLU A 1 265 ? -31.148 -19.999 -37.162 1.00 49.59 265 GLU A CA 1
ATOM 2113 C C . GLU A 1 265 ? -31.041 -18.719 -38.005 1.00 49.59 265 GLU A C 1
ATOM 2115 O O . GLU A 1 265 ? -31.929 -18.406 -38.796 1.00 49.59 265 GLU A O 1
ATOM 2120 N N . GLY A 1 266 ? -29.926 -18.000 -37.885 1.00 50.78 266 GLY A N 1
ATOM 2121 C CA . GLY A 1 266 ? -29.635 -16.830 -38.710 1.00 50.78 266 GLY A CA 1
ATOM 2122 C C . GLY A 1 266 ? -28.142 -16.540 -38.745 1.00 50.78 266 GLY A C 1
ATOM 2123 O O . GLY A 1 266 ? -27.627 -15.805 -37.910 1.00 50.78 266 GLY A O 1
ATOM 2124 N N . ARG A 1 267 ? -27.454 -17.158 -39.709 1.00 50.88 267 ARG A N 1
ATOM 2125 C CA . ARG A 1 267 ? -26.072 -16.859 -40.104 1.00 50.88 267 ARG A CA 1
ATOM 2126 C C . ARG A 1 267 ? -25.962 -15.439 -40.665 1.00 50.88 267 ARG A C 1
ATOM 2128 O O . ARG A 1 267 ? -26.802 -15.033 -41.467 1.00 50.88 267 ARG A O 1
ATOM 2135 N N . SER A 1 268 ? -24.868 -14.756 -40.349 1.00 63.62 268 SER A N 1
ATOM 2136 C CA . SER A 1 268 ? -24.150 -13.807 -41.214 1.00 63.62 268 SER A CA 1
ATOM 2137 C C . SER A 1 268 ? -22.714 -13.720 -40.719 1.00 63.62 268 SER A C 1
ATOM 2139 O O . SER A 1 268 ? -22.552 -13.540 -39.493 1.00 63.62 268 SER A O 1
#

Organism: NCBI:txid1144553

Sequence (268 aa):
MPEWFSNIIVSVLGAGVWSALVLGAKAYYERSGALAGIWYQVTYYADDPAMRKIPWSVELLRVRHHRRTISGHIWRVHNPYFDRKWSFVGRYSDGCMDGTYWSVKGGGGRGSLHLWRVSDNNLRGRFVESQLVHDGPDMSIVYLEAPLEWIRLGSHEEKRVVPWLELDKTDQMEPYVPKYMIRTLRQGVARCFGEGQAQEANNWRKRLLEGLGYARALVDLTGPLAMEEEKQRRAAPAAPATGSPGELMTPEQPSRPASDSDSGEGRS

Radius of gyration: 29.15 Å; Cα contacts (8 Å, |Δi|>4): 366; chains: 1; bounding box: 85×44×88 Å

Foldseek 3Di:
DDPVVVVVVCVVVVVVVVVVVLVVVVVVDLQQDLPADKKKKFWADQVCQVPPDHTPFIWI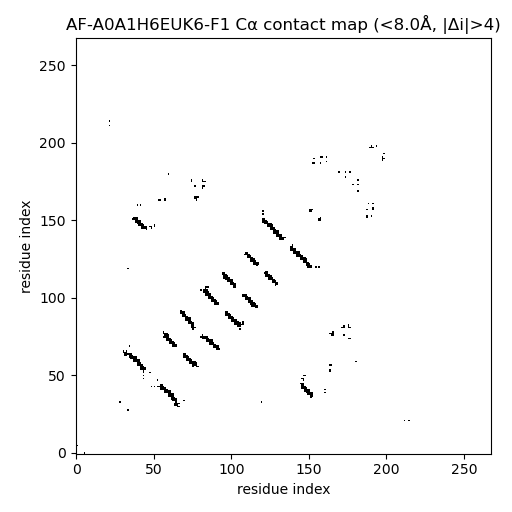WGWGDGDFKIKTKIATQAPDQRQWIKIKIWGDDPQWTKIKMATPTRPPAIFIDIWGHPDSFKIKDKTWGWDWDDDDPDTDTDIDIIIMMIGHQPDPCVLVCLVRRPLVCLVVNPVRDPPVSSVSVVVSNCLNPVVPVNCVVVVVVVVVVVVSVVVVVVCVVCVVVVVVVVVVVVVPPDDDPPDDDDDDDDDDDDDDDDDDDDDDDDDD

Solvent-accessible surface area (backbone atoms only — not comparable to full-atom values): 15130 Å² total; per-residue (Å²): 132,64,73,70,59,56,54,51,52,52,49,53,52,50,51,53,54,49,50,52,51,52,51,51,50,48,54,48,49,65,55,34,24,92,71,39,46,51,30,34,37,38,31,28,46,61,92,35,81,81,67,77,69,82,60,68,41,39,29,43,31,44,35,46,21,45,84,46,41,33,35,36,41,37,34,34,60,28,82,90,49,33,61,23,27,33,36,38,44,32,40,46,57,98,57,33,36,47,31,42,36,36,44,76,34,68,83,64,52,54,34,38,37,44,34,38,56,78,50,94,50,32,31,37,40,32,41,39,31,75,40,83,44,75,63,84,98,46,80,45,81,46,76,49,56,29,33,32,36,38,38,29,65,78,41,87,67,39,65,74,51,51,84,70,48,56,67,93,49,47,78,74,31,55,90,59,42,59,68,68,60,53,52,50,49,57,51,43,50,47,47,68,70,34,77,67,67,34,49,55,57,45,47,52,51,47,53,51,50,48,51,49,48,52,49,49,53,51,48,64,65,46,47,61,55,55,51,49,53,52,49,49,61,70,67,48,75,76,74,80,76,91,69,84,94,78,81,90,80,88,82,80,86,83,80,85,84,88,80,82,88,87,87,82,88,80,90,130

pLDDT: mean 78.86, std 18.34, range [36.94, 98.31]